Protein AF-A0A101VZ68-F1 (afdb_monomer)

Sequence (196 aa):
MNLLSKLFKIIKKPESVFQNVLSVSIISALLLVIPLIAKFTLEDMKWSFFDFVAAWILFFSAGITYRLIARKMSNIIYRSAVGLAIATALFLVWSNLAVGLIGSEDNPANWMFLVVLAIGFLGAIITRLQAKGMFRVMIAMVIAHALIVAIALPAGMHLSPESSVIEILGVNAFFATLWSGSALLFRNADQDKISV

Nearest PDB structures (foldseek):
  8rf9-assembly1_A  TM=5.026E-01  e=3.076E+00  Agrobacterium tumefaciens
  6nq8-assembly2_B  TM=3.042E-01  e=4.060E+00  Bacillus subtilis subsp. subtilis str. 168
  6nq9-assembly3_C  TM=2.688E-01  e=5.359E+00  Bacillus subtilis subsp. subtilis str. 168

Structure (mmCIF, N/CA/C/O backbone):
data_AF-A0A101VZ68-F1
#
_entry.id   AF-A0A101VZ68-F1
#
loop_
_atom_site.group_PDB
_atom_site.id
_atom_site.type_symbol
_atom_site.label_atom_id
_atom_site.label_alt_id
_atom_site.label_comp_id
_atom_site.label_asym_id
_atom_site.label_entity_id
_atom_site.label_seq_id
_atom_site.pdbx_PDB_ins_code
_atom_site.Cartn_x
_atom_site.Cartn_y
_atom_site.Cartn_z
_atom_site.occupancy
_atom_site.B_iso_or_equiv
_atom_site.auth_seq_id
_atom_site.auth_comp_id
_atom_site.auth_asym_id
_atom_site.auth_atom_id
_atom_site.pdbx_PDB_model_num
ATOM 1 N N . MET A 1 1 ? -20.172 29.152 32.976 1.00 57.22 1 MET A N 1
ATOM 2 C CA . MET A 1 1 ? -19.426 28.439 31.909 1.00 57.22 1 MET A CA 1
ATOM 3 C C . MET A 1 1 ? -18.628 29.474 31.115 1.00 57.22 1 MET A C 1
ATOM 5 O O . MET A 1 1 ? -19.241 30.348 30.518 1.00 57.22 1 MET A O 1
ATOM 9 N N . ASN A 1 2 ? -17.294 29.473 31.214 1.00 82.06 2 ASN A N 1
ATOM 10 C CA . ASN A 1 2 ? -16.416 30.573 30.766 1.00 82.06 2 ASN A CA 1
ATOM 11 C C . ASN A 1 2 ? -15.927 30.406 29.308 1.00 82.06 2 ASN A C 1
ATOM 13 O O . ASN A 1 2 ? -16.000 29.316 28.741 1.00 82.06 2 ASN A O 1
ATOM 17 N N . LEU A 1 3 ? -15.425 31.482 28.692 1.00 75.69 3 LEU A N 1
ATOM 18 C CA . LEU A 1 3 ? -14.975 31.519 27.287 1.00 75.69 3 LEU A CA 1
ATOM 19 C C . LEU A 1 3 ? -13.929 30.429 26.963 1.00 75.69 3 LEU A C 1
ATOM 21 O O . LEU A 1 3 ? -13.994 29.788 25.916 1.00 75.69 3 LEU A O 1
ATOM 25 N N . LEU A 1 4 ? -13.033 30.156 27.917 1.00 71.69 4 LEU A N 1
ATOM 26 C CA . LEU A 1 4 ? -12.012 29.107 27.841 1.00 71.69 4 LEU A CA 1
ATOM 27 C C . LEU A 1 4 ? -12.621 27.705 27.716 1.00 71.69 4 LEU A C 1
ATOM 29 O O . LEU A 1 4 ? -12.169 26.912 26.894 1.00 71.69 4 LEU A O 1
ATOM 33 N N . SER A 1 5 ? -13.699 27.416 28.453 1.00 70.81 5 SER A N 1
ATOM 34 C CA . SER A 1 5 ? -14.416 26.142 28.322 1.00 70.81 5 SER A CA 1
ATOM 35 C C . SER A 1 5 ? -15.094 25.976 26.956 1.00 70.81 5 SER A C 1
ATOM 37 O O . SER A 1 5 ? -15.151 24.860 26.445 1.00 70.81 5 SER A O 1
ATOM 39 N N . LYS A 1 6 ? -15.555 27.065 26.316 1.00 69.25 6 LYS A N 1
ATOM 40 C CA . LYS A 1 6 ? -16.088 27.029 24.940 1.00 69.25 6 LYS A CA 1
ATOM 41 C C . LYS A 1 6 ? -14.979 26.776 23.914 1.00 69.25 6 LYS A C 1
ATOM 43 O O . LYS A 1 6 ? -15.163 25.923 23.051 1.00 69.25 6 LYS A O 1
ATOM 48 N N . LEU A 1 7 ? -13.832 27.449 24.039 1.00 65.31 7 LEU A N 1
ATOM 49 C CA . LEU A 1 7 ? -12.670 27.249 23.162 1.00 65.31 7 LEU A CA 1
ATOM 50 C C . LEU A 1 7 ? -12.136 25.811 23.240 1.00 65.31 7 LEU A C 1
ATOM 52 O O . LEU A 1 7 ? -11.977 25.162 22.209 1.00 65.31 7 LEU A O 1
ATOM 56 N N . PHE A 1 8 ? -11.981 25.257 24.446 1.00 63.25 8 PHE A N 1
ATOM 57 C CA . PHE A 1 8 ? -11.579 23.855 24.625 1.00 63.25 8 PHE A CA 1
ATOM 58 C C . PHE A 1 8 ? -12.575 22.865 24.003 1.00 63.25 8 PHE A C 1
ATOM 60 O O . PHE A 1 8 ? -12.177 21.835 23.460 1.00 63.25 8 PHE A O 1
ATOM 67 N N . LYS A 1 9 ? -13.877 23.174 24.052 1.00 56.53 9 LYS A N 1
ATOM 68 C CA . LYS A 1 9 ? -14.937 22.329 23.479 1.00 56.53 9 LYS A CA 1
ATOM 69 C C . LYS A 1 9 ? -14.974 22.383 21.948 1.00 56.53 9 LYS A C 1
ATOM 71 O O . LYS A 1 9 ? -15.341 21.389 21.328 1.00 56.53 9 LYS A O 1
ATOM 76 N N . ILE A 1 10 ? -14.578 23.509 21.350 1.00 59.16 10 ILE A N 1
ATOM 77 C CA . ILE A 1 10 ? -14.413 23.658 19.896 1.00 59.16 10 ILE A CA 1
ATOM 78 C C . ILE A 1 10 ? -13.212 22.830 19.412 1.00 59.16 10 ILE A C 1
ATOM 80 O O . ILE A 1 10 ? -13.341 22.120 18.421 1.00 59.16 10 ILE A O 1
ATOM 84 N N . ILE A 1 11 ? -12.098 22.834 20.156 1.00 58.50 11 ILE A N 1
ATOM 85 C CA . ILE A 1 11 ? -10.877 22.070 19.830 1.00 58.50 11 ILE A CA 1
ATOM 86 C C . ILE A 1 11 ? -11.085 20.551 19.978 1.00 58.50 11 ILE A C 1
ATOM 88 O O . ILE A 1 11 ? -10.529 19.769 19.214 1.00 58.50 11 ILE A O 1
ATOM 92 N N . LYS A 1 12 ? -11.911 20.108 20.936 1.00 54.56 12 LYS A N 1
ATOM 93 C CA . LYS A 1 12 ? -12.200 18.678 21.169 1.00 54.56 12 LYS A CA 1
ATOM 94 C C . LYS A 1 12 ? -13.302 18.089 20.286 1.00 54.56 12 LYS A C 1
ATOM 96 O O . LYS A 1 12 ? -13.633 16.913 20.457 1.00 54.56 12 LYS A O 1
ATOM 101 N N . LYS A 1 13 ? -13.926 18.870 19.398 1.00 59.50 13 LYS A N 1
ATOM 102 C CA . LYS A 1 13 ? -15.033 18.352 18.590 1.00 59.50 13 LYS A CA 1
ATOM 103 C C . LYS A 1 13 ? -14.472 17.325 17.596 1.00 59.50 13 LYS A C 1
ATOM 105 O O . LYS A 1 13 ? -13.591 17.686 16.820 1.00 59.50 13 LYS A O 1
ATOM 110 N N . PRO A 1 14 ? -14.943 16.065 17.610 1.00 63.88 14 PRO A N 1
ATOM 111 C CA . PRO A 1 14 ? -14.475 15.075 16.651 1.00 63.88 14 PRO A CA 1
ATOM 112 C C . PRO A 1 14 ? -14.752 15.587 15.236 1.00 63.88 14 PRO A C 1
ATOM 114 O O . PRO A 1 14 ? -15.862 16.054 14.957 1.00 63.88 14 PRO A O 1
ATOM 117 N N . GLU A 1 15 ? -13.736 15.531 14.372 1.00 71.62 15 GLU A N 1
ATOM 118 C CA . GLU A 1 15 ? -13.856 15.995 12.991 1.00 71.62 15 GLU A CA 1
ATOM 119 C C . GLU A 1 15 ? -15.028 15.293 12.302 1.00 71.62 15 GLU A C 1
ATOM 121 O O . GLU A 1 15 ? -15.182 14.067 12.377 1.00 71.62 15 GLU A O 1
ATOM 126 N N . SER A 1 16 ? -15.865 16.066 11.613 1.00 82.75 16 SER A N 1
ATOM 127 C CA . SER A 1 16 ? -16.983 15.501 10.863 1.00 82.75 16 SER A CA 1
ATOM 128 C C . SER A 1 16 ? -16.474 14.630 9.708 1.00 82.75 16 SER A C 1
ATOM 130 O O . SER A 1 16 ? -15.331 14.749 9.257 1.00 82.75 16 SER A O 1
ATOM 132 N N . VAL A 1 17 ? -17.320 13.737 9.186 1.00 84.19 17 VAL A N 1
ATOM 133 C CA . VAL A 1 17 ? -16.961 12.921 8.009 1.00 84.19 17 VAL A CA 1
ATOM 134 C C . VAL A 1 17 ? -16.535 13.813 6.841 1.00 84.19 17 VAL A C 1
ATOM 136 O O . VAL A 1 17 ? -15.536 13.528 6.190 1.00 84.19 17 VAL A O 1
ATOM 139 N N . PHE A 1 18 ? -17.233 14.933 6.650 1.00 86.44 18 PHE A N 1
ATOM 140 C CA . PHE A 1 18 ? -16.915 15.927 5.631 1.00 86.44 18 PHE A CA 1
ATOM 141 C C . PHE A 1 18 ? -15.519 16.539 5.817 1.00 86.44 18 PHE A C 1
ATOM 143 O O . PHE A 1 18 ? -14.746 16.582 4.867 1.00 86.44 18 PHE A O 1
ATOM 150 N N . GLN A 1 19 ? -15.155 16.942 7.040 1.00 87.06 19 GLN A N 1
ATOM 151 C CA . GLN A 1 19 ? -13.824 17.495 7.333 1.00 87.06 19 GLN A CA 1
ATOM 152 C C . GLN A 1 19 ? -12.703 16.483 7.084 1.00 87.06 19 GLN A C 1
ATOM 154 O O . GLN A 1 19 ? -11.653 16.851 6.559 1.00 87.06 19 GLN A O 1
ATOM 159 N N . ASN A 1 20 ? -12.938 15.208 7.404 1.00 89.00 20 ASN A N 1
ATOM 160 C CA . ASN A 1 20 ? -11.981 14.140 7.125 1.00 89.00 20 ASN A CA 1
ATOM 161 C C . ASN A 1 20 ? -11.794 13.931 5.615 1.00 89.00 20 ASN A C 1
ATOM 163 O O . ASN A 1 20 ? -10.660 13.845 5.154 1.00 89.00 20 ASN A O 1
ATOM 167 N N . VAL A 1 21 ? -12.891 13.874 4.852 1.00 92.50 21 VAL A N 1
ATOM 168 C CA . VAL A 1 21 ? -12.856 13.730 3.386 1.00 92.50 21 VAL A CA 1
ATOM 169 C C . VAL A 1 21 ? -12.136 14.911 2.745 1.00 92.50 21 VAL A C 1
ATOM 171 O O . VAL A 1 21 ? -11.219 14.705 1.955 1.00 92.50 21 VAL A O 1
ATOM 174 N N . LEU A 1 22 ? -12.498 16.137 3.128 1.00 93.81 22 LEU A N 1
ATOM 175 C CA . LEU A 1 22 ? -11.893 17.350 2.588 1.00 93.81 22 LEU A CA 1
ATOM 176 C C . LEU A 1 22 ? -10.397 17.422 2.911 1.00 93.81 22 LEU A C 1
ATOM 178 O O . LEU A 1 22 ? -9.589 17.640 2.014 1.00 93.81 22 LEU A O 1
ATOM 182 N N . SER A 1 23 ? -10.016 17.172 4.167 1.00 93.25 23 SER A N 1
ATOM 183 C CA . SER A 1 23 ? -8.609 17.180 4.583 1.00 93.25 23 SER A CA 1
ATOM 184 C C . SER A 1 23 ? -7.781 16.155 3.813 1.00 93.25 23 SER A C 1
ATOM 186 O O . S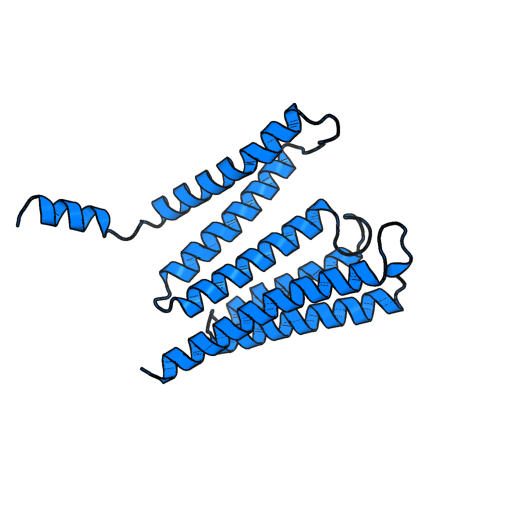ER A 1 23 ? -6.712 16.489 3.313 1.00 93.25 23 SER A O 1
ATOM 188 N N . VAL A 1 24 ? -8.267 14.914 3.686 1.00 95.75 24 VAL A N 1
ATOM 189 C CA . VAL A 1 24 ? -7.554 13.870 2.933 1.00 95.75 24 VAL A CA 1
ATOM 190 C C . VAL A 1 24 ? -7.461 14.239 1.456 1.00 95.75 24 VAL A C 1
ATOM 192 O O . VAL A 1 24 ? -6.379 14.150 0.896 1.00 95.75 24 VAL A O 1
ATOM 195 N N . SER A 1 25 ? -8.548 14.720 0.848 1.00 95.94 25 SER A N 1
ATOM 196 C CA . SER A 1 25 ? -8.563 15.177 -0.548 1.00 95.94 25 SER A CA 1
ATOM 197 C C . SER A 1 25 ? -7.518 16.259 -0.818 1.00 95.94 25 SER A C 1
ATOM 199 O O . SER A 1 25 ? -6.811 16.187 -1.823 1.00 95.94 25 SER A O 1
ATOM 201 N N . ILE A 1 26 ? -7.414 17.251 0.073 1.00 96.50 26 ILE A N 1
ATOM 202 C CA . ILE A 1 26 ? -6.432 18.336 -0.037 1.00 96.50 26 ILE A CA 1
ATOM 203 C C . ILE A 1 26 ? -5.014 17.785 0.117 1.00 96.50 26 ILE A C 1
ATOM 205 O O . ILE A 1 26 ? -4.163 18.096 -0.706 1.00 96.50 26 ILE A O 1
ATOM 209 N N . ILE A 1 27 ? -4.757 16.937 1.119 1.00 96.50 27 ILE A N 1
ATOM 210 C CA . ILE A 1 27 ? -3.437 16.318 1.316 1.00 96.50 27 ILE A CA 1
ATOM 211 C C . ILE A 1 27 ? -3.032 15.508 0.078 1.00 96.50 27 ILE A C 1
ATOM 213 O O . ILE A 1 27 ? -1.917 15.662 -0.408 1.00 96.50 27 ILE A O 1
ATOM 217 N N . SER A 1 28 ? -3.938 14.698 -0.475 1.00 96.50 28 SER A N 1
ATOM 218 C CA . SER A 1 28 ? -3.691 13.931 -1.699 1.00 96.50 28 SER A CA 1
ATOM 219 C C . SER A 1 28 ? -3.370 14.832 -2.892 1.00 96.50 28 SER A C 1
ATOM 221 O O . SER A 1 28 ? -2.449 14.528 -3.642 1.00 96.50 28 SER A O 1
ATOM 223 N N . ALA A 1 29 ? -4.070 15.959 -3.054 1.00 96.00 29 ALA A N 1
ATOM 224 C CA . ALA A 1 29 ? -3.771 16.927 -4.110 1.00 96.00 29 ALA A CA 1
ATOM 225 C C . ALA A 1 29 ? -2.422 17.636 -3.893 1.00 96.00 29 ALA A C 1
ATOM 227 O O . ALA A 1 29 ? -1.663 17.815 -4.841 1.00 96.00 29 ALA A O 1
ATOM 228 N N . LEU A 1 30 ? -2.091 17.992 -2.647 1.00 97.50 30 LEU A N 1
ATOM 229 C CA . LEU A 1 30 ? -0.813 18.617 -2.301 1.00 97.50 30 LEU A CA 1
ATOM 230 C C . LEU A 1 30 ? 0.375 17.684 -2.559 1.00 97.50 30 LEU A C 1
ATOM 232 O O . LEU A 1 30 ? 1.402 18.141 -3.050 1.00 97.50 30 LEU A O 1
ATOM 236 N N . LEU A 1 31 ? 0.237 16.380 -2.297 1.00 95.94 31 LEU A N 1
ATOM 237 C CA . LEU A 1 31 ? 1.272 15.395 -2.635 1.00 95.94 31 LEU A CA 1
ATOM 238 C C . LEU A 1 31 ? 1.552 15.347 -4.145 1.00 95.94 31 LEU A C 1
ATOM 240 O O . LEU A 1 31 ? 2.697 15.158 -4.550 1.00 95.94 31 LEU A O 1
ATOM 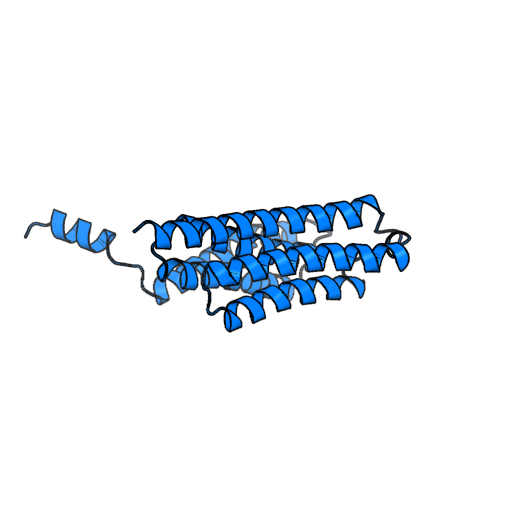244 N N . LEU A 1 32 ? 0.532 15.579 -4.977 1.00 97.19 32 LEU A N 1
ATOM 245 C CA . LEU A 1 32 ? 0.669 15.595 -6.435 1.00 97.19 32 LEU A CA 1
ATOM 246 C C . LEU A 1 32 ? 1.300 16.865 -6.995 1.00 97.19 32 LEU A C 1
ATOM 248 O O . LEU A 1 32 ? 1.643 16.895 -8.174 1.00 97.19 32 LEU A O 1
ATOM 252 N N . VAL A 1 33 ? 1.529 17.886 -6.169 1.00 97.06 33 VAL A N 1
ATOM 253 C CA . VAL A 1 33 ? 2.302 19.057 -6.594 1.00 97.06 33 VAL A CA 1
ATOM 254 C C . VAL A 1 33 ? 3.725 18.645 -6.981 1.00 97.06 33 VAL A C 1
ATOM 256 O O . VAL A 1 33 ? 4.267 19.194 -7.932 1.00 97.06 33 VAL A O 1
ATOM 259 N N . ILE A 1 34 ? 4.305 17.632 -6.324 1.00 95.12 34 ILE A N 1
ATOM 260 C CA . ILE A 1 34 ? 5.646 17.121 -6.648 1.00 95.12 34 ILE A CA 1
ATOM 261 C C . ILE A 1 34 ? 5.707 16.572 -8.089 1.00 95.12 34 ILE A C 1
ATOM 263 O O . ILE A 1 34 ? 6.471 17.124 -8.883 1.00 95.12 34 ILE A O 1
ATOM 267 N N . PRO A 1 35 ? 4.912 15.551 -8.483 1.00 94.62 35 PRO A N 1
ATOM 268 C CA . PRO A 1 35 ? 4.899 15.072 -9.864 1.00 94.62 35 PRO A CA 1
ATOM 269 C C . PRO A 1 35 ? 4.384 16.122 -10.857 1.00 94.62 35 PRO A C 1
ATOM 271 O O . PRO A 1 35 ? 4.764 16.092 -12.024 1.00 94.62 35 PRO A O 1
ATOM 274 N N . LEU A 1 36 ? 3.551 17.074 -10.424 1.00 96.25 36 LEU A N 1
ATOM 275 C CA . LEU A 1 36 ? 3.079 18.148 -11.297 1.00 96.25 36 LEU A CA 1
ATOM 276 C C . LEU A 1 36 ? 4.216 19.102 -11.666 1.00 96.25 36 LEU A C 1
ATOM 278 O O . LEU A 1 36 ? 4.384 19.410 -12.839 1.00 96.25 36 LEU A O 1
ATOM 282 N N . ILE A 1 37 ? 5.015 19.531 -10.686 1.00 96.06 37 ILE A N 1
ATOM 283 C CA . ILE A 1 37 ? 6.221 20.327 -10.935 1.00 96.06 37 ILE A CA 1
ATOM 284 C C . ILE A 1 37 ? 7.180 19.525 -11.812 1.00 96.06 37 ILE A C 1
ATOM 286 O O . ILE A 1 37 ? 7.620 20.030 -12.840 1.00 96.06 37 ILE A O 1
ATOM 290 N N . ALA A 1 38 ? 7.435 18.263 -11.455 1.00 94.56 38 ALA A N 1
ATOM 291 C CA . ALA A 1 38 ? 8.336 17.393 -12.200 1.00 94.56 38 ALA A CA 1
ATOM 292 C C . ALA A 1 38 ? 7.926 17.248 -13.677 1.00 94.56 38 ALA A C 1
ATOM 294 O O . ALA A 1 38 ? 8.789 17.306 -14.546 1.00 94.56 38 ALA A O 1
ATOM 295 N N . LYS A 1 39 ? 6.624 17.178 -13.985 1.00 94.50 39 LYS A N 1
ATOM 296 C CA . LYS A 1 39 ? 6.113 17.141 -15.365 1.00 94.50 39 LYS A CA 1
ATOM 297 C C . LYS A 1 39 ? 6.476 18.384 -16.181 1.00 94.50 39 LYS A C 1
ATOM 299 O O . LYS A 1 39 ? 6.601 18.293 -17.398 1.00 94.50 39 LYS A O 1
ATOM 304 N N . PHE A 1 40 ? 6.605 19.541 -15.538 1.00 93.62 40 PHE A N 1
ATOM 305 C CA . PHE A 1 40 ? 6.990 20.784 -16.206 1.00 93.62 40 PHE A CA 1
ATOM 306 C C . PHE A 1 40 ? 8.503 21.024 -16.215 1.00 93.62 40 PHE A C 1
ATOM 308 O O . PHE A 1 40 ? 8.965 21.863 -16.983 1.00 93.62 40 PHE A O 1
ATOM 315 N N . THR A 1 41 ? 9.271 20.322 -15.377 1.00 95.94 41 THR A N 1
ATOM 316 C CA . THR A 1 41 ? 10.725 20.521 -15.252 1.00 95.94 41 THR A CA 1
ATOM 317 C C . THR A 1 41 ? 11.569 19.400 -15.857 1.00 95.94 41 THR A C 1
ATOM 319 O O . THR A 1 41 ? 12.725 19.644 -16.180 1.00 95.94 41 THR A O 1
ATOM 322 N N . LEU A 1 42 ? 11.041 18.177 -15.963 1.00 95.06 42 LEU A N 1
ATOM 323 C CA . LEU A 1 42 ? 11.754 16.999 -16.463 1.00 95.06 42 LEU A CA 1
ATOM 324 C C . LEU A 1 42 ? 11.255 16.635 -17.863 1.00 95.06 42 LEU A C 1
ATOM 326 O O . LEU A 1 42 ? 10.074 16.343 -18.041 1.00 95.06 42 LEU A O 1
ATOM 330 N N . GLU A 1 43 ? 12.167 16.596 -18.834 1.00 89.94 43 GLU A N 1
ATOM 331 C CA . GLU A 1 43 ? 11.848 16.307 -20.241 1.00 89.94 43 GLU A CA 1
ATOM 332 C C . GLU A 1 43 ? 11.268 14.894 -20.439 1.00 89.94 43 GLU A C 1
ATOM 334 O O . GLU A 1 43 ? 10.367 14.698 -21.254 1.00 89.94 43 GLU A O 1
ATOM 339 N N . ASP A 1 44 ? 11.704 13.924 -19.630 1.00 88.75 44 ASP A N 1
ATOM 340 C CA . ASP A 1 44 ? 11.294 12.519 -19.750 1.00 88.75 44 ASP A CA 1
ATOM 341 C C . ASP A 1 44 ? 10.006 12.166 -18.984 1.00 88.75 44 ASP A C 1
ATOM 343 O O . ASP A 1 44 ? 9.530 11.028 -19.041 1.00 88.75 44 ASP A O 1
ATOM 347 N N . MET A 1 45 ? 9.398 13.113 -18.259 1.00 90.69 45 MET A N 1
ATOM 348 C CA . MET A 1 45 ? 8.220 12.821 -17.442 1.00 90.69 45 MET A CA 1
ATOM 349 C C . MET A 1 45 ? 6.921 12.826 -18.262 1.00 90.69 45 MET A C 1
ATOM 351 O O . MET A 1 45 ? 6.267 13.849 -18.471 1.00 90.69 45 MET A O 1
ATOM 355 N N . LYS A 1 46 ? 6.480 11.630 -18.660 1.00 90.06 46 LYS A N 1
ATOM 356 C CA . LYS A 1 46 ? 5.349 11.427 -19.585 1.00 90.06 46 LYS A CA 1
ATOM 357 C C . LYS A 1 46 ? 3.959 11.331 -18.943 1.00 90.06 46 LYS A C 1
ATOM 359 O O . LYS A 1 46 ? 3.006 11.006 -19.642 1.00 90.06 46 LYS A O 1
ATOM 364 N N . TRP A 1 47 ? 3.808 11.646 -17.654 1.00 93.94 47 TRP A N 1
ATOM 365 C CA . TRP A 1 47 ? 2.520 11.529 -16.951 1.00 93.94 47 TRP A CA 1
ATOM 366 C C . TRP A 1 47 ? 1.397 12.289 -17.668 1.00 93.94 47 TRP A C 1
ATOM 368 O O . TRP A 1 47 ? 1.454 13.507 -17.840 1.00 93.94 47 TRP A O 1
ATOM 378 N N . SER A 1 48 ? 0.361 11.579 -18.079 1.00 94.56 48 SER A N 1
ATOM 379 C CA . SER A 1 48 ? -0.893 12.102 -18.604 1.00 94.56 48 SER A CA 1
ATOM 380 C C . SER A 1 48 ? -1.775 12.665 -17.485 1.00 94.56 48 SER A C 1
ATOM 382 O O . SER A 1 48 ? -1.530 12.454 -16.299 1.00 94.56 48 SER A O 1
ATOM 384 N N . PHE A 1 49 ? -2.860 13.354 -17.851 1.00 94.94 49 PHE A N 1
ATOM 385 C CA . PHE A 1 49 ? -3.893 13.756 -16.889 1.00 94.94 49 PHE A CA 1
ATOM 386 C C . PHE A 1 49 ? -4.441 12.560 -16.091 1.00 94.94 49 PHE A C 1
ATOM 388 O O . PHE A 1 49 ? -4.677 12.674 -14.888 1.00 94.94 49 PHE A O 1
ATOM 395 N N . PHE A 1 50 ? -4.606 11.406 -16.742 1.00 96.00 50 PHE A N 1
ATOM 396 C CA . PHE A 1 50 ? -5.140 10.210 -16.098 1.00 96.00 50 PHE A CA 1
ATOM 397 C C . PHE A 1 50 ? -4.189 9.630 -15.048 1.00 96.00 50 PHE A C 1
ATOM 399 O O . PHE A 1 50 ? -4.675 9.108 -14.049 1.00 96.00 50 PHE A O 1
ATOM 406 N N . ASP A 1 51 ? -2.875 9.814 -15.191 1.00 95.12 51 ASP A N 1
ATOM 407 C CA . ASP A 1 51 ? -1.897 9.385 -14.182 1.00 95.12 51 ASP A CA 1
ATOM 408 C C . ASP A 1 51 ? -2.032 10.201 -12.891 1.00 95.12 51 ASP A C 1
ATOM 410 O O . ASP A 1 51 ? -2.039 9.644 -11.794 1.00 95.12 51 ASP A O 1
ATOM 414 N N . PHE A 1 52 ? -2.264 11.515 -13.002 1.00 96.62 52 PHE A N 1
ATOM 415 C CA . PHE A 1 52 ? -2.567 12.353 -11.835 1.00 96.62 52 PHE A CA 1
ATOM 416 C C . PHE A 1 52 ? -3.877 11.953 -11.164 1.00 96.62 52 PHE A C 1
ATOM 418 O O . PHE A 1 52 ? -3.948 11.907 -9.936 1.00 96.62 52 PHE A O 1
ATOM 425 N N . VAL A 1 53 ? -4.914 11.654 -11.949 1.00 97.62 53 VAL A N 1
ATOM 426 C CA . VAL A 1 53 ? -6.198 11.194 -11.408 1.00 97.62 53 VAL A CA 1
ATOM 427 C C . VAL A 1 53 ? -6.030 9.849 -10.700 1.00 97.62 53 VAL A C 1
ATOM 429 O O . VAL A 1 53 ? -6.499 9.699 -9.573 1.00 97.62 53 VAL A O 1
ATOM 432 N N . ALA A 1 54 ? -5.327 8.893 -11.310 1.00 96.81 54 ALA A N 1
ATOM 433 C CA . ALA A 1 54 ? -5.059 7.586 -10.718 1.00 96.81 54 ALA A CA 1
ATOM 434 C C . ALA A 1 54 ? -4.263 7.713 -9.410 1.00 96.81 54 ALA A C 1
ATOM 436 O O . ALA A 1 54 ? -4.665 7.162 -8.383 1.00 96.81 54 ALA A O 1
ATOM 437 N N . ALA A 1 55 ? -3.195 8.513 -9.412 1.00 97.31 55 ALA A N 1
ATOM 438 C CA . ALA A 1 55 ? -2.391 8.791 -8.229 1.00 97.31 55 ALA A CA 1
ATOM 439 C C . ALA A 1 55 ? -3.207 9.489 -7.125 1.00 97.31 55 ALA A C 1
ATOM 441 O O . ALA A 1 55 ? -3.106 9.125 -5.950 1.00 97.31 55 ALA A O 1
ATOM 442 N N . TRP A 1 56 ? -4.075 10.442 -7.485 1.00 98.06 56 TRP A N 1
ATOM 443 C CA . TRP A 1 56 ? -4.964 11.105 -6.530 1.00 98.06 56 TRP A CA 1
ATOM 444 C C . TRP A 1 56 ? -5.936 10.112 -5.894 1.00 98.06 56 TRP A C 1
ATOM 446 O O . TRP A 1 56 ? -6.046 10.080 -4.670 1.00 98.06 56 TRP A O 1
ATOM 456 N N . ILE A 1 57 ? -6.604 9.276 -6.701 1.00 98.19 57 ILE A N 1
ATOM 457 C CA . ILE A 1 57 ? -7.532 8.238 -6.223 1.00 98.19 57 ILE A CA 1
ATOM 458 C C . ILE A 1 57 ? -6.810 7.292 -5.267 1.00 98.19 57 ILE A C 1
ATOM 460 O O . ILE A 1 57 ? -7.341 6.949 -4.209 1.00 98.19 57 ILE A O 1
ATOM 464 N N . LEU A 1 58 ? -5.590 6.888 -5.610 1.00 98.06 58 LEU A N 1
ATOM 465 C CA . LEU A 1 58 ? -4.789 5.983 -4.805 1.00 98.06 58 LEU A CA 1
ATOM 466 C C . LEU A 1 58 ? -4.432 6.598 -3.437 1.00 98.06 58 LEU A C 1
ATOM 468 O O . LEU A 1 58 ? -4.715 5.995 -2.400 1.00 98.06 58 LEU A O 1
ATOM 472 N N . PHE A 1 59 ? -3.909 7.828 -3.398 1.00 98.31 59 PHE A N 1
ATOM 473 C CA . PHE A 1 59 ? -3.612 8.514 -2.134 1.00 98.31 59 PHE A CA 1
ATOM 474 C C . PHE A 1 59 ? -4.867 8.815 -1.315 1.00 98.31 59 PHE A C 1
ATOM 476 O O . PHE A 1 59 ? -4.882 8.630 -0.094 1.00 98.31 59 PHE A O 1
ATOM 483 N N . PHE A 1 60 ? -5.926 9.274 -1.980 1.00 98.31 60 PHE A N 1
ATOM 484 C CA . PHE A 1 60 ? -7.185 9.620 -1.338 1.00 98.31 60 PHE A CA 1
ATOM 485 C C . PHE A 1 60 ? -7.834 8.386 -0.710 1.00 98.31 60 PHE A C 1
ATOM 487 O O . PHE A 1 60 ? -8.201 8.413 0.466 1.00 98.31 60 PHE A O 1
ATOM 494 N N . SER A 1 61 ? -7.931 7.286 -1.463 1.00 97.75 61 SER A N 1
ATOM 495 C CA . SER A 1 61 ? -8.527 6.028 -1.001 1.00 97.75 61 SER A CA 1
ATOM 496 C C . SER A 1 61 ? -7.760 5.430 0.181 1.00 97.75 61 SER A C 1
ATOM 498 O O . SER A 1 61 ? -8.386 5.031 1.167 1.00 97.75 61 SER A O 1
ATOM 500 N N . ALA A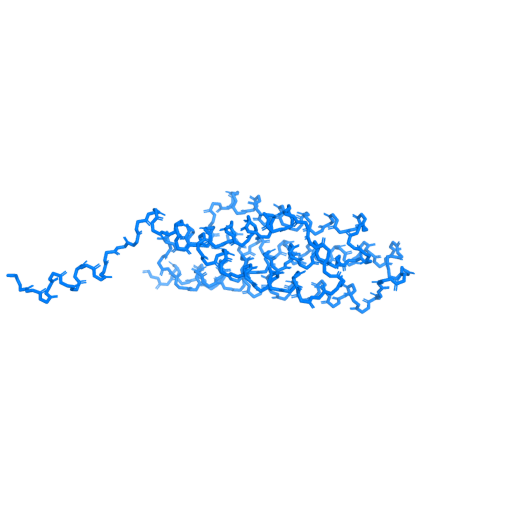 1 62 ? -6.425 5.447 0.154 1.00 98.00 62 ALA A N 1
ATOM 501 C CA . ALA A 1 62 ? -5.601 5.024 1.283 1.00 98.00 62 ALA A CA 1
ATOM 502 C C . ALA A 1 62 ? -5.864 5.893 2.528 1.00 98.00 62 ALA A C 1
ATOM 504 O O . ALA A 1 62 ? -6.194 5.380 3.604 1.00 98.00 62 ALA A O 1
ATOM 505 N N . GLY A 1 63 ? -5.799 7.220 2.375 1.00 97.50 63 GLY A N 1
ATOM 506 C CA . GLY A 1 63 ? -5.989 8.166 3.474 1.00 97.50 63 GLY A CA 1
ATOM 507 C C . GLY A 1 63 ? -7.384 8.096 4.098 1.00 97.50 63 GLY A C 1
ATOM 508 O O . GLY A 1 63 ? -7.520 8.077 5.328 1.00 97.50 63 GLY A O 1
ATOM 509 N N . ILE A 1 64 ? -8.434 8.008 3.275 1.00 97.25 64 ILE A N 1
ATOM 510 C CA . ILE A 1 64 ? -9.808 7.941 3.773 1.00 97.25 64 ILE A CA 1
ATOM 511 C C . ILE A 1 64 ? -10.087 6.586 4.422 1.00 97.25 64 ILE A C 1
ATOM 513 O O . ILE A 1 64 ? -10.691 6.552 5.494 1.00 97.25 64 ILE A O 1
A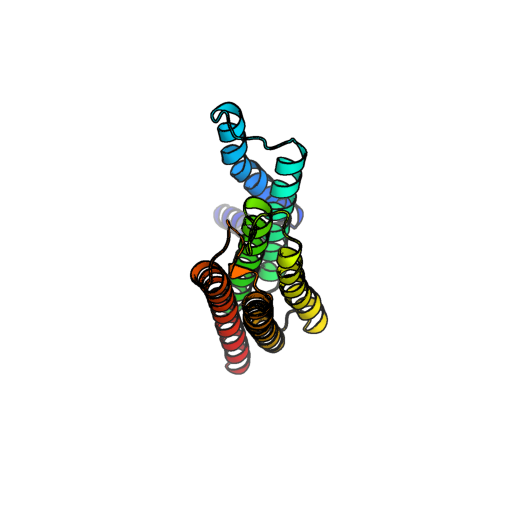TOM 517 N N . THR A 1 65 ? -9.579 5.485 3.859 1.00 96.81 65 THR A N 1
ATOM 518 C CA . THR A 1 65 ? -9.709 4.146 4.454 1.00 96.81 65 THR A CA 1
ATOM 519 C C . THR A 1 65 ? -9.084 4.116 5.844 1.00 96.81 65 THR A C 1
ATOM 521 O O . THR A 1 65 ? -9.740 3.695 6.801 1.00 96.81 65 THR A O 1
ATOM 524 N N . TYR A 1 66 ? -7.869 4.656 5.998 1.00 96.94 66 TYR A N 1
ATOM 525 C CA . TYR A 1 66 ? -7.218 4.756 7.302 1.00 96.94 66 TYR A CA 1
ATOM 526 C C . TYR A 1 66 ? -8.069 5.557 8.289 1.00 96.94 66 TYR A C 1
ATOM 528 O O . TYR A 1 66 ? -8.388 5.055 9.367 1.00 96.94 66 TYR A O 1
ATOM 536 N N . ARG A 1 67 ? -8.505 6.772 7.924 1.00 95.00 67 ARG A N 1
ATOM 537 C CA . ARG A 1 67 ? -9.317 7.617 8.818 1.00 95.00 67 ARG A CA 1
ATOM 538 C C . ARG A 1 67 ? -10.644 6.955 9.206 1.00 95.00 67 ARG A C 1
ATOM 540 O O . ARG A 1 67 ? -11.043 7.030 10.368 1.00 95.00 67 ARG A O 1
ATOM 547 N N . LEU A 1 68 ? -11.323 6.287 8.271 1.00 93.94 68 LEU A N 1
ATOM 548 C CA . LEU A 1 68 ? -12.608 5.620 8.510 1.00 93.94 68 LEU A CA 1
ATOM 549 C C . LEU A 1 68 ? -12.496 4.405 9.436 1.00 93.94 68 LEU A C 1
ATOM 551 O O . LEU A 1 68 ? -13.415 4.171 10.228 1.00 93.94 68 LEU A O 1
ATOM 555 N N . ILE A 1 69 ? -11.402 3.648 9.347 1.00 94.19 69 ILE A N 1
ATOM 556 C CA . ILE A 1 69 ? -11.134 2.521 10.246 1.00 94.19 69 ILE A CA 1
ATOM 557 C C . ILE A 1 69 ? -10.645 3.047 11.597 1.00 94.19 69 ILE A C 1
ATOM 559 O O . ILE A 1 69 ? -11.217 2.712 12.633 1.00 94.19 69 ILE A O 1
ATOM 563 N N . ALA A 1 70 ? -9.636 3.919 11.600 1.00 91.50 70 ALA A N 1
ATOM 564 C CA . ALA A 1 70 ? -8.991 4.413 12.811 1.00 91.50 70 ALA A CA 1
ATOM 565 C C . ALA A 1 70 ? -9.955 5.176 13.728 1.00 91.50 70 ALA A C 1
ATOM 567 O O . ALA A 1 70 ? -9.870 5.030 14.943 1.00 91.50 70 ALA A O 1
ATOM 568 N N . ARG A 1 71 ? -10.920 5.929 13.179 1.00 88.69 71 ARG A N 1
ATOM 569 C CA . ARG A 1 71 ? -11.928 6.639 13.991 1.00 88.69 71 ARG A CA 1
ATOM 570 C C . ARG A 1 71 ? -12.855 5.709 14.784 1.00 88.69 71 ARG A C 1
ATOM 572 O O . ARG A 1 71 ? -13.487 6.165 15.728 1.00 88.69 71 ARG A O 1
ATOM 579 N N . LYS A 1 72 ? -12.989 4.439 14.377 1.00 87.88 72 LYS A N 1
ATOM 580 C CA . LYS A 1 72 ? -13.827 3.438 15.062 1.00 87.88 72 LYS A CA 1
ATOM 581 C C . LYS A 1 72 ? -13.069 2.683 16.157 1.00 87.88 72 LYS A C 1
ATOM 583 O O . LYS A 1 72 ? -13.672 1.871 16.849 1.00 87.88 72 LYS A O 1
ATOM 588 N N . MET A 1 73 ? -11.764 2.913 16.292 1.00 89.12 73 MET A N 1
ATOM 589 C CA . MET A 1 73 ? -10.877 2.096 17.114 1.00 89.12 73 MET A CA 1
ATOM 590 C C . MET A 1 73 ? -10.206 2.965 18.176 1.00 89.12 73 MET A C 1
ATOM 592 O O . MET A 1 73 ? -9.585 3.976 17.859 1.00 89.12 73 MET A O 1
ATOM 596 N N . SER A 1 74 ? -10.310 2.566 19.442 1.00 86.25 74 SER A N 1
ATOM 597 C CA . SER A 1 74 ? -9.668 3.264 20.564 1.00 86.25 74 SER A CA 1
ATOM 598 C C . SER A 1 74 ? -8.215 2.830 20.787 1.00 86.25 74 SER A C 1
ATOM 600 O O . SER A 1 74 ? -7.400 3.645 21.210 1.00 86.25 74 SER A O 1
ATOM 602 N N . ASN A 1 75 ? -7.873 1.575 20.475 1.00 91.81 75 ASN A N 1
ATOM 603 C CA . ASN A 1 75 ? -6.530 1.028 20.674 1.00 91.81 75 ASN A CA 1
ATOM 604 C C . ASN A 1 75 ? -5.539 1.620 19.647 1.00 91.81 75 ASN A C 1
ATOM 606 O O . ASN A 1 75 ? -5.715 1.479 18.433 1.00 91.81 75 ASN A O 1
ATOM 610 N N . ILE A 1 76 ? -4.482 2.272 20.143 1.00 94.31 76 ILE A N 1
ATOM 611 C CA . ILE A 1 76 ? -3.446 2.901 19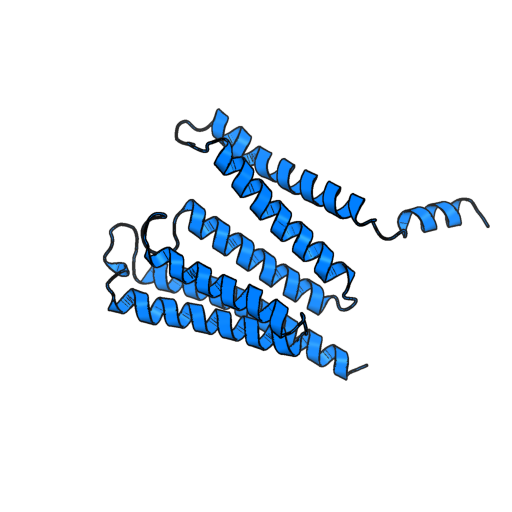.315 1.00 94.31 76 ILE A CA 1
ATOM 612 C C . ILE A 1 76 ? -2.610 1.881 18.533 1.00 94.31 76 ILE A C 1
ATOM 614 O O . ILE A 1 76 ? -2.310 2.126 17.370 1.00 94.31 76 ILE A O 1
ATOM 618 N N . ILE A 1 77 ? -2.310 0.717 19.113 1.00 96.31 77 ILE A N 1
ATOM 619 C CA . ILE A 1 77 ? -1.580 -0.375 18.457 1.00 96.31 77 ILE A CA 1
ATOM 620 C C . ILE A 1 77 ? -2.394 -0.901 17.272 1.00 96.31 77 ILE A C 1
ATOM 622 O O . ILE A 1 77 ? -1.851 -1.061 16.181 1.00 96.31 77 ILE A O 1
ATOM 626 N N . TYR A 1 78 ? -3.713 -1.065 17.436 1.00 96.75 78 TYR A N 1
ATOM 627 C CA . TYR A 1 78 ? -4.594 -1.437 16.324 1.00 96.75 78 TYR A CA 1
ATOM 628 C C . TYR A 1 78 ? -4.555 -0.391 15.200 1.00 96.75 78 TYR A C 1
ATOM 630 O O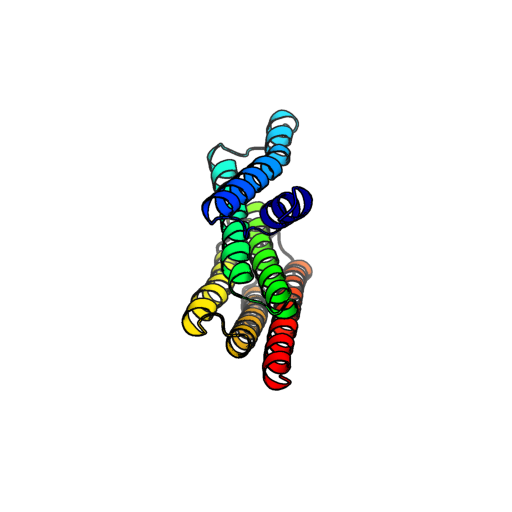 . TYR A 1 78 ? -4.470 -0.729 14.020 1.00 96.75 78 TYR A O 1
ATOM 638 N N . ARG A 1 79 ? -4.602 0.900 15.553 1.00 96.94 79 ARG A N 1
ATOM 639 C CA . ARG A 1 79 ? -4.526 1.990 14.569 1.00 96.94 79 ARG A CA 1
ATOM 640 C C . ARG A 1 79 ? -3.189 1.980 13.829 1.00 96.94 79 ARG A C 1
ATOM 642 O O . ARG A 1 79 ? -3.194 2.106 12.609 1.00 96.94 79 ARG A O 1
ATOM 649 N N . SER A 1 80 ? -2.077 1.764 14.529 1.00 97.94 80 SER A N 1
ATOM 650 C CA . SER A 1 80 ? -0.752 1.616 13.918 1.00 97.94 80 SER A CA 1
ATOM 651 C C . SER A 1 80 ? -0.676 0.400 12.991 1.00 97.94 80 SER A C 1
ATOM 653 O O . SER A 1 80 ? -0.127 0.516 11.900 1.00 97.94 80 SER A O 1
ATOM 655 N N . ALA A 1 81 ? -1.288 -0.732 13.363 1.00 98.19 81 ALA A N 1
ATOM 656 C CA . ALA A 1 81 ? -1.362 -1.926 12.515 1.00 98.19 81 ALA A CA 1
ATOM 657 C C . ALA A 1 81 ? -2.060 -1.634 11.178 1.00 98.19 81 ALA A C 1
ATOM 659 O O . ALA A 1 81 ? -1.539 -1.972 10.113 1.00 98.19 81 ALA A O 1
ATOM 660 N N . VAL A 1 82 ? -3.212 -0.954 11.238 1.00 98.31 82 VAL A N 1
ATOM 661 C CA . VAL A 1 82 ? -3.975 -0.520 10.058 1.00 98.31 82 VAL A CA 1
ATOM 662 C C . VAL A 1 82 ? -3.184 0.488 9.230 1.00 98.31 82 VAL A C 1
ATOM 664 O O . VAL A 1 82 ? -3.164 0.381 8.008 1.00 98.31 82 VAL A O 1
ATOM 667 N N . GLY A 1 83 ? -2.532 1.455 9.879 1.00 98.50 83 GLY A N 1
ATOM 668 C CA . GLY A 1 83 ? -1.702 2.452 9.207 1.00 98.50 83 GL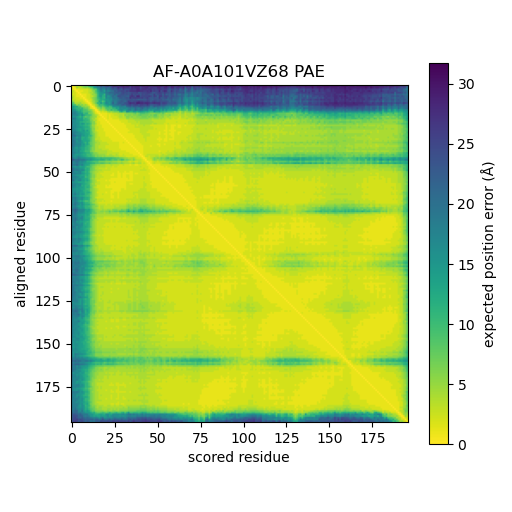Y A CA 1
ATOM 669 C C . GLY A 1 83 ? -0.569 1.805 8.416 1.00 98.50 83 GLY A C 1
ATOM 670 O O . GLY A 1 83 ? -0.417 2.098 7.234 1.00 98.50 83 GLY A O 1
ATOM 671 N N . LEU A 1 84 ? 0.156 0.870 9.038 1.00 98.81 84 LEU A N 1
ATOM 672 C CA . LEU A 1 84 ? 1.212 0.112 8.374 1.00 98.81 84 LEU A CA 1
ATOM 673 C C . LEU A 1 84 ? 0.654 -0.712 7.209 1.00 98.81 84 LEU A C 1
ATOM 675 O O . LEU A 1 84 ? 1.156 -0.576 6.105 1.00 98.81 84 LEU A O 1
ATOM 679 N N . ALA A 1 85 ? -0.429 -1.473 7.406 1.00 98.75 85 ALA A N 1
ATOM 680 C CA . ALA A 1 85 ? -1.028 -2.274 6.333 1.00 98.75 85 ALA A CA 1
ATOM 681 C C . ALA A 1 85 ? -1.453 -1.426 5.123 1.00 98.75 85 ALA A C 1
ATOM 683 O O . ALA A 1 85 ? -1.191 -1.792 3.979 1.00 98.75 85 ALA A O 1
ATOM 684 N N . ILE A 1 86 ? -2.098 -0.280 5.359 1.00 98.69 86 ILE A N 1
ATOM 685 C CA . ILE A 1 86 ? -2.541 0.616 4.284 1.00 98.69 86 ILE A CA 1
ATOM 686 C C . ILE A 1 86 ? -1.344 1.270 3.593 1.00 98.69 86 ILE A C 1
ATOM 688 O O . ILE A 1 86 ? -1.343 1.361 2.370 1.00 98.69 86 ILE A O 1
ATOM 692 N N . ALA A 1 87 ? -0.321 1.694 4.339 1.00 98.62 87 ALA A N 1
ATOM 693 C CA . ALA A 1 87 ? 0.898 2.249 3.759 1.00 98.62 87 ALA A CA 1
ATOM 694 C C . ALA A 1 87 ? 1.636 1.212 2.899 1.00 98.62 87 ALA A C 1
ATOM 696 O O . ALA A 1 87 ? 2.071 1.529 1.796 1.00 98.62 87 ALA A O 1
ATOM 697 N N . THR A 1 88 ? 1.717 -0.038 3.359 1.00 98.81 88 THR A N 1
ATOM 698 C CA . THR A 1 88 ? 2.295 -1.144 2.592 1.00 98.81 88 THR A CA 1
ATOM 699 C C . THR A 1 88 ? 1.487 -1.435 1.329 1.00 98.81 88 THR A C 1
ATOM 701 O O . THR A 1 88 ? 2.080 -1.580 0.267 1.00 98.81 88 THR A O 1
ATOM 704 N N . ALA A 1 89 ? 0.150 -1.457 1.405 1.00 98.75 89 ALA A N 1
ATOM 705 C CA . ALA A 1 89 ? -0.714 -1.650 0.236 1.00 98.75 89 ALA A CA 1
ATOM 706 C C . ALA A 1 89 ? -0.561 -0.509 -0.778 1.00 98.75 89 ALA A C 1
ATOM 708 O O . ALA A 1 89 ? -0.428 -0.757 -1.973 1.00 98.75 89 ALA A O 1
ATOM 709 N N . LEU A 1 90 ? -0.545 0.734 -0.288 1.00 98.44 90 LEU A N 1
ATOM 710 C CA . LEU A 1 90 ? -0.325 1.930 -1.091 1.00 98.44 90 LEU A CA 1
ATOM 711 C C . LEU A 1 90 ? 1.014 1.850 -1.825 1.00 98.44 90 LEU A C 1
ATOM 713 O O . LEU A 1 90 ? 1.059 2.052 -3.034 1.00 98.44 90 LEU A O 1
ATOM 717 N N . PHE A 1 91 ? 2.087 1.535 -1.100 1.00 98.06 91 PHE A N 1
ATOM 718 C CA . PHE A 1 91 ? 3.422 1.441 -1.674 1.00 98.06 91 PHE A CA 1
ATOM 719 C C . PHE A 1 91 ? 3.537 0.281 -2.666 1.00 98.06 91 PHE A C 1
ATOM 721 O O . PHE A 1 91 ? 4.117 0.458 -3.729 1.00 98.06 91 PHE A O 1
ATOM 728 N N . LEU A 1 92 ? 2.910 -0.865 -2.379 1.00 98.50 92 LEU A N 1
ATOM 729 C CA . LEU A 1 92 ? 2.857 -2.000 -3.300 1.00 98.50 92 LEU A CA 1
ATOM 730 C C . LEU A 1 92 ? 2.189 -1.615 -4.621 1.00 98.50 92 LEU A C 1
ATOM 732 O O . LEU A 1 92 ? 2.758 -1.866 -5.678 1.00 98.50 92 LEU A O 1
ATOM 736 N N . VAL A 1 93 ? 1.014 -0.976 -4.572 1.00 98.25 93 VAL A N 1
ATOM 737 C CA . VAL A 1 93 ? 0.314 -0.528 -5.786 1.00 98.25 93 VAL A CA 1
ATOM 738 C C . VAL A 1 93 ? 1.142 0.515 -6.525 1.00 98.25 93 VAL A C 1
ATOM 740 O O . VAL A 1 93 ? 1.308 0.408 -7.734 1.00 98.25 93 VAL A O 1
ATOM 743 N N . TRP A 1 94 ? 1.676 1.503 -5.806 1.00 96.94 94 TRP A N 1
ATOM 744 C CA . TRP A 1 94 ? 2.463 2.579 -6.396 1.00 96.94 94 TRP A CA 1
ATOM 745 C C . TRP A 1 94 ? 3.693 2.052 -7.134 1.00 96.94 94 TRP A C 1
ATOM 747 O O . TRP A 1 94 ? 3.871 2.346 -8.310 1.00 96.94 94 TRP A O 1
ATOM 757 N N . SER A 1 95 ? 4.518 1.244 -6.465 1.00 96.75 95 SER A N 1
ATOM 758 C CA . SER A 1 95 ? 5.720 0.663 -7.065 1.00 96.75 95 SER A CA 1
ATOM 759 C C . SER A 1 95 ? 5.376 -0.258 -8.234 1.00 96.75 95 SER A C 1
ATOM 761 O O . SER A 1 95 ? 6.021 -0.175 -9.273 1.00 96.75 95 SER A O 1
ATOM 763 N N . ASN A 1 96 ? 4.326 -1.075 -8.108 1.00 96.81 96 ASN A N 1
ATOM 764 C CA . ASN A 1 96 ? 3.907 -1.980 -9.177 1.00 96.81 96 ASN A CA 1
ATOM 765 C C . ASN A 1 96 ? 3.416 -1.236 -10.428 1.00 96.81 96 ASN A C 1
ATOM 767 O O . ASN A 1 96 ? 3.724 -1.662 -11.531 1.00 96.81 96 ASN A O 1
ATOM 771 N N . LEU A 1 97 ? 2.689 -0.124 -10.264 1.00 94.06 97 LEU A N 1
ATOM 772 C CA . LEU A 1 97 ? 2.247 0.714 -11.385 1.00 94.06 97 LEU A CA 1
ATOM 773 C C . LEU A 1 97 ? 3.378 1.560 -11.985 1.00 94.06 97 LEU A C 1
ATOM 775 O O . LEU A 1 97 ? 3.311 1.899 -13.158 1.00 94.06 97 LEU A O 1
ATOM 779 N N . ALA A 1 98 ? 4.372 1.946 -11.181 1.00 91.75 98 ALA A N 1
ATOM 780 C CA . ALA A 1 98 ? 5.429 2.854 -11.617 1.00 91.75 98 ALA A CA 1
ATOM 781 C C . ALA A 1 98 ? 6.571 2.148 -12.353 1.00 91.75 98 ALA A C 1
ATOM 783 O O . ALA A 1 98 ? 7.093 2.701 -13.313 1.00 91.75 98 ALA A O 1
ATOM 784 N N . VAL A 1 99 ? 6.999 0.983 -11.860 1.00 91.62 99 VAL A N 1
ATOM 785 C CA . VAL A 1 99 ? 8.197 0.289 -12.366 1.00 91.62 99 VAL A CA 1
ATOM 786 C C . VAL A 1 99 ? 7.994 -1.208 -12.599 1.00 91.62 99 VAL A C 1
ATOM 788 O O . VAL A 1 99 ? 8.874 -1.851 -13.154 1.00 91.62 99 VAL A O 1
ATOM 791 N N . GLY A 1 100 ? 6.863 -1.779 -12.174 1.00 94.06 100 GLY A N 1
ATOM 792 C CA . GLY A 1 100 ? 6.716 -3.231 -12.076 1.00 94.06 100 GLY A CA 1
ATOM 793 C C . GLY A 1 100 ? 7.537 -3.814 -10.921 1.00 94.06 100 GLY A C 1
ATOM 794 O O . GLY A 1 100 ? 8.537 -3.260 -10.473 1.00 94.06 100 GLY A O 1
ATOM 795 N N . LEU A 1 101 ? 7.078 -4.930 -10.363 1.00 95.81 101 LEU A N 1
ATOM 796 C CA . LEU A 1 101 ? 7.787 -5.625 -9.283 1.00 95.81 101 LEU A CA 1
ATOM 797 C C . LEU A 1 101 ? 8.538 -6.867 -9.784 1.00 95.81 101 LEU A C 1
ATOM 799 O O . LEU A 1 101 ? 9.417 -7.369 -9.084 1.00 95.81 101 LEU A O 1
ATOM 803 N N . ILE A 1 102 ? 8.188 -7.369 -10.972 1.00 95.94 102 ILE A N 1
ATOM 804 C CA . ILE A 1 102 ? 8.884 -8.445 -11.686 1.00 95.94 102 ILE A CA 1
ATOM 805 C C . ILE A 1 102 ? 8.956 -8.071 -13.173 1.00 95.94 102 ILE A C 1
ATOM 807 O O . ILE A 1 102 ? 7.926 -8.024 -13.844 1.00 95.94 102 ILE A O 1
ATOM 811 N N . GLY A 1 103 ? 10.167 -7.864 -13.696 1.00 93.62 103 GLY A N 1
ATOM 812 C CA . GLY A 1 103 ? 10.388 -7.337 -15.048 1.00 93.62 103 GLY A CA 1
ATOM 813 C C . GLY A 1 103 ? 9.864 -5.905 -15.192 1.00 93.62 103 GLY A C 1
ATOM 814 O O . GLY A 1 103 ? 9.834 -5.166 -14.212 1.00 93.62 103 GLY A O 1
ATOM 815 N N . SER A 1 104 ? 9.426 -5.529 -16.395 1.00 93.38 104 SER A N 1
ATOM 816 C CA . SER A 1 104 ? 8.794 -4.225 -16.641 1.00 93.38 104 SER A CA 1
ATOM 817 C C . SER A 1 104 ? 7.389 -4.112 -16.037 1.00 93.38 104 SER A C 1
ATOM 819 O O . SER A 1 104 ? 6.750 -5.107 -15.690 1.00 93.38 104 SER A O 1
ATOM 821 N N . GLU A 1 105 ? 6.868 -2.890 -15.957 1.00 89.88 105 GLU A N 1
ATOM 822 C CA . GLU A 1 105 ? 5.509 -2.554 -15.526 1.00 89.88 105 GLU A CA 1
ATOM 823 C C . GLU A 1 105 ? 4.422 -3.282 -16.336 1.00 89.88 105 GLU A C 1
ATOM 825 O O . GLU A 1 105 ? 3.423 -3.734 -15.769 1.00 89.88 105 GLU A O 1
ATOM 830 N N . ASP A 1 106 ? 4.665 -3.507 -17.630 1.00 91.44 106 ASP A N 1
ATOM 831 C CA . ASP A 1 106 ? 3.759 -4.208 -18.546 1.00 91.44 106 ASP A CA 1
ATOM 832 C C . ASP A 1 106 ? 3.809 -5.741 -18.404 1.00 91.44 106 ASP A C 1
ATOM 834 O O . ASP A 1 106 ? 3.029 -6.460 -19.037 1.00 91.44 106 ASP A O 1
ATOM 838 N N . ASN A 1 107 ? 4.714 -6.276 -17.576 1.00 94.38 107 ASN A N 1
ATOM 839 C CA . ASN A 1 107 ? 4.861 -7.714 -17.401 1.00 94.38 107 ASN A CA 1
ATOM 840 C C . ASN A 1 107 ? 3.602 -8.329 -16.748 1.00 94.38 107 ASN A C 1
ATOM 842 O O . ASN A 1 107 ? 3.240 -7.961 -15.623 1.00 94.38 107 ASN A O 1
ATOM 846 N N . PRO A 1 108 ? 2.964 -9.342 -17.373 1.00 94.12 108 PRO A N 1
ATOM 847 C CA . PRO A 1 108 ? 1.812 -10.036 -16.797 1.00 94.12 108 PRO A CA 1
ATOM 848 C C . PRO A 1 108 ? 2.060 -10.647 -15.407 1.00 94.12 108 PRO A C 1
ATOM 850 O O . PRO A 1 108 ? 1.115 -10.838 -14.641 1.00 94.12 108 PRO A O 1
ATOM 853 N N . ALA A 1 109 ? 3.314 -10.924 -15.036 1.00 94.88 109 ALA A N 1
ATOM 854 C CA . ALA A 1 109 ? 3.677 -11.398 -13.701 1.00 94.88 109 ALA A CA 1
ATOM 855 C C . ALA A 1 109 ? 3.229 -10.438 -12.582 1.00 94.88 109 ALA A C 1
ATOM 857 O O . ALA A 1 109 ? 2.871 -10.886 -11.488 1.00 94.88 109 ALA A O 1
ATOM 858 N N . ASN A 1 110 ? 3.165 -9.132 -12.862 1.00 96.62 110 ASN A N 1
ATOM 859 C CA . ASN A 1 110 ? 2.766 -8.112 -11.893 1.00 96.62 110 ASN A CA 1
ATOM 860 C C . ASN A 1 110 ? 1.311 -8.271 -11.405 1.00 96.62 110 ASN A C 1
ATOM 862 O O . ASN A 1 110 ? 0.952 -7.790 -10.327 1.00 96.62 110 ASN A O 1
ATOM 866 N N . TRP A 1 111 ? 0.470 -9.021 -12.128 1.00 95.81 111 TRP A N 1
ATOM 867 C CA . TRP A 1 111 ? -0.895 -9.340 -11.696 1.00 95.81 111 TRP A CA 1
ATOM 868 C C . TRP A 1 111 ? -0.935 -10.219 -10.441 1.00 95.81 111 TRP A C 1
ATOM 870 O O . TRP A 1 111 ? -1.912 -10.170 -9.691 1.00 95.81 111 TRP A O 1
ATOM 880 N N . MET A 1 112 ? 0.128 -10.974 -10.144 1.00 98.00 112 MET A N 1
ATOM 881 C CA . MET A 1 112 ? 0.196 -11.771 -8.915 1.00 98.00 112 MET A CA 1
ATOM 882 C C . MET A 1 112 ? 0.138 -10.896 -7.654 1.00 98.00 112 MET A C 1
ATOM 884 O O . MET A 1 112 ? -0.442 -11.301 -6.646 1.00 98.00 112 MET A O 1
ATOM 888 N N . PHE A 1 113 ? 0.658 -9.666 -7.700 1.00 98.06 113 PHE A N 1
ATOM 889 C CA . PHE A 1 113 ? 0.600 -8.752 -6.556 1.00 98.06 113 PHE A CA 1
ATOM 890 C C . PHE A 1 113 ? -0.816 -8.213 -6.301 1.00 98.06 113 PHE A C 1
ATOM 892 O O . PHE A 1 113 ? -1.165 -7.918 -5.157 1.00 98.06 113 PHE A O 1
ATOM 899 N N . LEU A 1 114 ? -1.684 -8.180 -7.321 1.00 96.31 114 LEU A N 1
ATOM 900 C CA . LEU A 1 114 ? -3.106 -7.874 -7.130 1.00 96.31 114 LEU A CA 1
ATOM 901 C C . LEU A 1 114 ? -3.818 -8.968 -6.326 1.00 96.31 114 LEU A C 1
ATOM 903 O O . LEU A 1 114 ? -4.715 -8.661 -5.542 1.00 96.31 114 LEU A O 1
ATOM 907 N N . VAL A 1 115 ? -3.387 -10.230 -6.448 1.00 97.75 115 VAL A N 1
ATOM 908 C CA . VAL A 1 115 ? -3.906 -11.334 -5.621 1.00 97.75 115 VAL A CA 1
ATOM 909 C C . VAL A 1 115 ? -3.581 -11.099 -4.146 1.00 97.75 115 VAL A C 1
ATOM 911 O O . VAL A 1 115 ? -4.444 -11.298 -3.291 1.00 97.75 115 VAL A O 1
ATOM 914 N N . VAL A 1 116 ? -2.380 -10.601 -3.832 1.00 98.56 116 VAL A N 1
ATOM 915 C CA . VAL A 1 116 ? -1.994 -10.242 -2.456 1.00 98.56 116 VAL A CA 1
ATOM 916 C C . VAL A 1 116 ? -2.946 -9.184 -1.889 1.00 98.56 116 VAL A C 1
ATOM 918 O O . VAL A 1 116 ? -3.474 -9.342 -0.786 1.00 98.56 116 VAL A O 1
ATOM 921 N N . LEU A 1 117 ? -3.238 -8.134 -2.663 1.00 98.44 117 LEU A N 1
ATOM 922 C CA . LEU A 1 117 ? -4.186 -7.089 -2.264 1.00 98.44 117 LEU A CA 1
ATOM 923 C C . LEU A 1 117 ? -5.617 -7.622 -2.124 1.00 98.44 117 LEU A C 1
ATOM 925 O O . LEU A 1 117 ? -6.321 -7.239 -1.188 1.00 98.44 117 LEU A O 1
ATOM 929 N N . ALA A 1 118 ? -6.039 -8.535 -3.003 1.00 98.50 118 ALA A N 1
ATOM 930 C CA . ALA A 1 118 ? -7.347 -9.176 -2.927 1.00 98.50 118 ALA A CA 1
ATOM 931 C C . A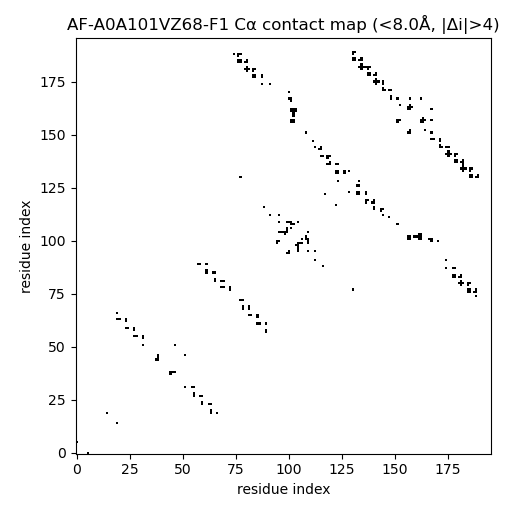LA A 1 118 ? -7.502 -9.999 -1.638 1.00 98.50 118 ALA A C 1
ATOM 933 O O . ALA A 1 118 ? -8.541 -9.903 -0.983 1.00 98.50 118 ALA A O 1
ATOM 934 N N . ILE A 1 119 ? -6.463 -10.734 -1.219 1.00 98.69 119 ILE A N 1
ATOM 935 C CA . ILE A 1 119 ? -6.433 -11.435 0.077 1.00 98.69 119 ILE A CA 1
ATOM 936 C C . ILE A 1 119 ? -6.637 -10.437 1.221 1.00 98.69 119 ILE A C 1
ATOM 938 O O . ILE A 1 119 ? -7.476 -10.669 2.093 1.00 98.69 119 ILE A O 1
ATOM 942 N N . GLY A 1 120 ? -5.918 -9.312 1.201 1.00 98.38 120 GLY A N 1
ATOM 943 C CA . GLY A 1 120 ? -6.056 -8.251 2.199 1.00 98.38 120 GLY A CA 1
ATOM 944 C C . GLY A 1 120 ? -7.472 -7.674 2.263 1.00 98.38 120 GLY A C 1
ATOM 945 O O . GLY A 1 120 ? -8.070 -7.602 3.338 1.00 98.38 120 GLY A O 1
ATOM 946 N N . PHE A 1 121 ? -8.033 -7.305 1.111 1.00 98.31 121 PHE A N 1
ATOM 947 C CA . PHE A 1 121 ? -9.353 -6.684 1.003 1.00 98.31 121 PHE A CA 1
ATOM 948 C C . PHE A 1 121 ? -10.488 -7.637 1.399 1.00 98.31 121 PHE A C 1
ATOM 950 O O . PHE A 1 121 ? -11.298 -7.317 2.272 1.00 98.31 121 PHE A O 1
ATOM 957 N N . LEU A 1 122 ? -10.530 -8.835 0.809 1.00 98.62 122 LEU A N 1
ATOM 958 C CA . LEU A 1 122 ? -11.545 -9.842 1.124 1.00 98.62 122 LEU A CA 1
ATOM 959 C C . LEU A 1 122 ? -11.397 -10.333 2.564 1.00 98.62 122 LEU A C 1
ATOM 961 O O . LEU A 1 122 ? -12.386 -10.451 3.286 1.00 98.62 122 LEU A O 1
ATOM 965 N N . GLY A 1 123 ? -10.161 -10.544 3.018 1.00 98.50 123 GLY A N 1
ATOM 966 C CA . GLY A 1 123 ? -9.854 -10.902 4.396 1.00 98.50 123 GLY A CA 1
ATOM 967 C C . GLY A 1 123 ? -10.356 -9.856 5.389 1.00 98.50 123 GLY A C 1
ATOM 968 O O . GLY A 1 123 ? -10.972 -10.213 6.394 1.00 98.50 123 GLY A O 1
ATOM 969 N N . ALA A 1 124 ? -10.177 -8.566 5.099 1.00 98.00 124 ALA A N 1
ATOM 970 C CA . ALA A 1 124 ? -10.688 -7.478 5.930 1.00 98.00 124 ALA A CA 1
ATOM 971 C C . ALA A 1 124 ? -12.223 -7.480 6.043 1.00 98.00 124 ALA A C 1
ATOM 973 O O . ALA A 1 124 ? -12.758 -7.259 7.134 1.00 98.00 124 ALA A O 1
ATOM 974 N N . ILE A 1 125 ? -12.930 -7.785 4.947 1.00 98.19 125 ILE A N 1
ATOM 975 C CA . ILE A 1 125 ? -14.395 -7.920 4.929 1.00 98.19 125 ILE A CA 1
ATOM 976 C C . ILE A 1 125 ? -14.832 -9.138 5.749 1.00 98.19 125 ILE A C 1
ATOM 978 O O . ILE A 1 125 ? -15.651 -9.010 6.661 1.00 98.19 125 ILE A O 1
ATOM 982 N N . ILE A 1 126 ? -14.260 -10.310 5.459 1.00 98.50 126 ILE A N 1
ATOM 983 C CA . ILE A 1 126 ? -14.619 -11.591 6.087 1.00 98.50 126 ILE A CA 1
ATOM 984 C C . ILE A 1 126 ? -14.370 -11.544 7.595 1.00 98.50 126 ILE A C 1
ATOM 986 O O . ILE A 1 126 ? -15.217 -11.949 8.390 1.00 98.50 126 ILE A O 1
ATOM 990 N N . THR A 1 127 ? -13.222 -11.007 8.004 1.00 97.56 127 THR A N 1
ATOM 991 C CA . THR A 1 127 ? -12.847 -10.896 9.419 1.00 97.56 127 THR A CA 1
ATOM 992 C C . THR A 1 127 ? -13.509 -9.715 10.119 1.00 97.56 127 THR A C 1
ATOM 994 O O . THR A 1 127 ? -13.332 -9.550 11.326 1.00 97.56 127 THR A O 1
ATOM 997 N N . ARG A 1 128 ? -14.270 -8.885 9.388 1.00 96.69 128 ARG A N 1
ATOM 998 C CA . ARG A 1 128 ? -14.951 -7.686 9.897 1.00 96.69 128 ARG A CA 1
ATOM 999 C C . ARG A 1 128 ? -14.004 -6.756 10.658 1.00 96.69 128 ARG A C 1
ATOM 1001 O O . ARG A 1 128 ? -14.396 -6.155 11.658 1.00 96.69 128 ARG A O 1
ATOM 1008 N N . LEU A 1 129 ? -12.753 -6.662 10.198 1.00 95.94 129 LEU A N 1
ATOM 1009 C CA . LEU A 1 129 ? -11.689 -5.882 10.836 1.00 95.94 129 LEU A CA 1
ATOM 1010 C C . LEU A 1 129 ? -11.418 -6.289 12.303 1.00 95.94 129 LEU A C 1
ATOM 1012 O O . LEU A 1 129 ? -11.048 -5.463 13.135 1.00 95.94 129 LEU A O 1
ATOM 1016 N N . GLN A 1 130 ? -11.625 -7.556 12.672 1.00 95.94 130 GLN A N 1
ATOM 1017 C CA . GLN A 1 130 ? -11.222 -8.056 13.988 1.00 95.94 130 GLN A CA 1
ATOM 1018 C C . GLN A 1 130 ? -9.707 -8.284 14.035 1.00 95.94 130 GLN A C 1
ATOM 1020 O O . GLN A 1 130 ? -9.156 -8.914 13.138 1.00 95.94 130 GLN A O 1
ATOM 1025 N N . ALA A 1 131 ? -9.045 -7.843 15.111 1.00 96.12 131 ALA A N 1
ATOM 1026 C CA . ALA A 1 131 ? -7.587 -7.918 15.274 1.00 96.12 131 ALA A CA 1
ATOM 1027 C C . ALA A 1 131 ? -7.033 -9.343 15.072 1.00 96.12 131 ALA A C 1
ATOM 1029 O O . ALA A 1 131 ? -6.197 -9.559 14.195 1.00 96.12 131 ALA A O 1
ATOM 1030 N N . LYS A 1 132 ? -7.588 -10.338 15.779 1.00 96.56 132 LYS A N 1
ATOM 1031 C CA . LYS A 1 132 ? -7.253 -11.761 15.596 1.00 96.56 132 LYS A CA 1
ATOM 1032 C C . LYS A 1 132 ? -7.381 -12.257 14.154 1.00 96.56 132 LYS A C 1
ATOM 1034 O O . LYS A 1 132 ? -6.568 -13.058 13.695 1.00 96.56 132 LYS A O 1
ATOM 1039 N N . GLY A 1 133 ? -8.426 -11.822 13.452 1.00 97.69 133 GLY A N 1
ATOM 1040 C CA . GLY A 1 133 ? -8.661 -12.188 12.058 1.00 97.69 133 GLY A CA 1
ATOM 1041 C C . GLY A 1 133 ? -7.655 -11.517 11.128 1.00 97.69 133 GLY A C 1
ATOM 1042 O O . GLY A 1 133 ? -7.019 -12.193 10.325 1.00 97.69 133 GLY A O 1
ATOM 1043 N N . MET A 1 134 ? -7.445 -10.213 11.298 1.00 98.38 134 MET A N 1
ATOM 1044 C CA . MET A 1 134 ? -6.497 -9.424 10.515 1.00 98.38 134 MET A CA 1
ATOM 1045 C C . MET A 1 134 ? -5.057 -9.916 10.665 1.00 98.38 134 MET A C 1
ATOM 1047 O O . MET A 1 134 ? -4.345 -9.958 9.669 1.00 98.38 134 MET A O 1
ATOM 1051 N N . PHE A 1 135 ? -4.647 -10.389 11.849 1.00 98.56 135 PHE A N 1
ATOM 1052 C CA . PHE A 1 135 ? -3.365 -11.083 12.019 1.00 98.56 135 PHE A CA 1
ATOM 1053 C C . PHE A 1 135 ? -3.204 -12.226 11.005 1.00 98.56 135 PHE A C 1
ATOM 1055 O O . PHE A 1 135 ? -2.204 -12.287 10.294 1.00 98.56 135 PHE A O 1
ATOM 1062 N N . ARG A 1 136 ? -4.214 -13.097 10.875 1.00 98.56 136 ARG A N 1
ATOM 1063 C CA . ARG A 1 136 ? -4.185 -14.226 9.929 1.00 98.56 136 ARG A CA 1
ATOM 1064 C C . ARG A 1 136 ? -4.185 -13.763 8.476 1.00 98.56 136 ARG A C 1
ATOM 1066 O O . ARG A 1 136 ? -3.505 -14.372 7.660 1.00 98.56 136 ARG A O 1
ATOM 1073 N N . VAL A 1 137 ? -4.913 -12.689 8.162 1.00 98.81 137 VAL A N 1
ATOM 1074 C CA . VAL A 1 137 ? -4.921 -12.091 6.816 1.00 98.81 137 VAL A CA 1
ATOM 1075 C C . VAL A 1 137 ? -3.529 -11.579 6.448 1.00 98.81 137 VAL A C 1
ATOM 1077 O O . VAL A 1 137 ? -3.044 -11.885 5.365 1.00 98.81 137 VAL A O 1
ATOM 1080 N N . MET A 1 138 ? -2.849 -10.872 7.356 1.00 98.81 138 MET A N 1
ATOM 1081 C CA . MET A 1 138 ? -1.487 -10.390 7.106 1.00 98.81 138 MET A CA 1
ATOM 1082 C C . MET A 1 138 ? -0.507 -11.553 6.904 1.00 98.81 138 MET A C 1
ATOM 1084 O O . MET A 1 138 ? 0.292 -11.519 5.975 1.00 98.81 138 MET A O 1
ATOM 1088 N N . ILE A 1 139 ? -0.609 -12.624 7.702 1.00 98.81 139 ILE A N 1
ATOM 1089 C CA . ILE A 1 139 ? 0.200 -13.837 7.494 1.00 98.81 139 ILE A CA 1
ATOM 1090 C C . ILE A 1 139 ? -0.111 -14.499 6.143 1.00 98.81 139 ILE A C 1
ATOM 1092 O O . ILE A 1 139 ? 0.808 -14.929 5.452 1.00 98.81 139 ILE A O 1
ATOM 1096 N N . ALA A 1 140 ? -1.375 -14.545 5.720 1.00 98.81 140 ALA A N 1
ATOM 1097 C CA . ALA A 1 140 ? -1.733 -15.060 4.400 1.00 98.81 140 ALA A CA 1
ATOM 1098 C C . ALA A 1 140 ? -1.106 -14.227 3.266 1.00 98.81 140 ALA A C 1
ATOM 1100 O O . ALA A 1 140 ? -0.638 -14.796 2.284 1.00 98.81 140 ALA A O 1
ATOM 1101 N N . MET A 1 141 ? -1.026 -12.901 3.415 1.00 98.81 141 MET A N 1
ATOM 1102 C CA . MET A 1 141 ? -0.338 -12.024 2.455 1.00 98.81 141 MET A CA 1
ATOM 1103 C C . MET A 1 141 ? 1.182 -12.255 2.439 1.00 98.81 141 MET A C 1
ATOM 1105 O O . MET A 1 141 ? 1.782 -12.265 1.368 1.00 98.81 141 MET A O 1
ATOM 1109 N N . VAL A 1 142 ? 1.805 -12.520 3.593 1.00 98.88 142 VAL A N 1
ATOM 1110 C CA . VAL A 1 142 ? 3.220 -12.944 3.674 1.00 98.88 142 VAL A CA 1
ATOM 1111 C C . VAL A 1 142 ? 3.445 -14.250 2.911 1.00 98.88 142 VAL A C 1
ATOM 1113 O O . VAL A 1 142 ? 4.368 -14.346 2.104 1.00 98.88 142 VAL A O 1
ATOM 1116 N N . ILE A 1 143 ? 2.577 -15.243 3.122 1.00 98.81 143 ILE A N 1
ATOM 1117 C CA . ILE A 1 143 ? 2.635 -16.520 2.399 1.00 98.81 143 ILE A CA 1
ATOM 1118 C C . ILE A 1 143 ? 2.445 -16.292 0.896 1.00 98.81 143 ILE A C 1
ATOM 1120 O O . ILE A 1 143 ? 3.154 -16.898 0.101 1.00 98.81 143 ILE A O 1
ATOM 1124 N N . ALA A 1 144 ? 1.550 -15.388 0.492 1.00 98.75 144 ALA A N 1
ATOM 1125 C CA . ALA A 1 144 ? 1.351 -15.057 -0.914 1.00 98.75 144 ALA A CA 1
ATOM 1126 C C . ALA A 1 144 ? 2.629 -14.501 -1.570 1.00 98.75 144 ALA A C 1
ATOM 1128 O O . ALA A 1 144 ? 2.958 -14.921 -2.674 1.00 98.75 144 ALA A O 1
ATOM 1129 N N . HIS A 1 145 ? 3.409 -13.658 -0.884 1.00 98.69 145 HIS A N 1
ATOM 1130 C CA . HIS A 1 145 ? 4.725 -13.231 -1.382 1.00 98.69 145 HIS A CA 1
ATOM 1131 C C . HIS A 1 145 ? 5.715 -14.396 -1.528 1.00 98.69 145 HIS A C 1
ATOM 1133 O O . HIS A 1 145 ? 6.437 -14.471 -2.521 1.00 98.69 145 HIS A O 1
ATOM 1139 N N . ALA A 1 146 ? 5.729 -15.343 -0.586 1.00 98.44 146 ALA A N 1
ATOM 1140 C CA . ALA A 1 146 ? 6.555 -16.546 -0.713 1.00 98.44 146 ALA A CA 1
ATOM 1141 C C . ALA A 1 146 ? 6.127 -17.415 -1.913 1.00 98.44 146 ALA A C 1
ATOM 1143 O O . ALA A 1 146 ? 6.979 -17.944 -2.626 1.00 98.44 146 ALA A O 1
ATOM 1144 N N . LEU A 1 147 ? 4.820 -17.518 -2.177 1.00 98.56 147 LEU A N 1
ATOM 1145 C CA . LEU A 1 147 ? 4.288 -18.213 -3.351 1.00 98.56 147 LEU A CA 1
ATOM 1146 C C . LEU A 1 147 ? 4.662 -17.505 -4.657 1.00 98.56 147 LEU A C 1
ATOM 1148 O O . LEU A 1 147 ? 5.031 -18.181 -5.611 1.00 98.56 147 LEU A O 1
ATOM 1152 N N . ILE A 1 148 ? 4.634 -16.168 -4.694 1.00 98.50 148 ILE A N 1
ATOM 1153 C CA . ILE A 1 148 ? 5.097 -15.394 -5.855 1.00 98.50 148 ILE A CA 1
ATOM 1154 C C . ILE A 1 148 ? 6.547 -15.747 -6.178 1.00 98.50 148 ILE A C 1
ATOM 1156 O O . ILE A 1 148 ? 6.847 -16.064 -7.323 1.00 98.50 148 ILE A O 1
ATOM 1160 N N . VAL A 1 149 ? 7.436 -15.771 -5.181 1.00 98.38 149 VAL A N 1
ATOM 1161 C CA . VAL A 1 149 ? 8.840 -16.179 -5.374 1.00 98.38 149 VAL A CA 1
ATOM 1162 C C . VAL A 1 149 ? 8.939 -17.619 -5.886 1.00 98.38 149 VAL A C 1
ATOM 1164 O O . VAL A 1 149 ? 9.673 -17.886 -6.840 1.00 98.38 149 VAL A O 1
ATOM 1167 N N . ALA A 1 150 ? 8.185 -18.541 -5.280 1.00 98.12 150 ALA A N 1
ATOM 1168 C CA . ALA A 1 150 ? 8.176 -19.955 -5.652 1.00 98.12 150 ALA A CA 1
ATOM 1169 C C . ALA A 1 150 ? 7.647 -20.209 -7.074 1.00 98.12 150 ALA A C 1
ATOM 1171 O O . ALA A 1 150 ? 7.984 -21.228 -7.668 1.00 98.12 150 ALA A O 1
ATOM 1172 N N . ILE A 1 151 ? 6.844 -19.296 -7.624 1.00 98.06 151 ILE A N 1
ATOM 1173 C CA . ILE A 1 151 ? 6.370 -19.337 -9.011 1.00 98.06 151 ILE A CA 1
ATOM 1174 C C . ILE A 1 151 ? 7.369 -18.635 -9.938 1.00 98.06 151 ILE A C 1
ATOM 1176 O O . ILE A 1 151 ? 7.753 -19.188 -10.966 1.00 98.06 151 ILE A O 1
ATOM 1180 N N . ALA A 1 152 ? 7.811 -17.431 -9.574 1.00 97.31 152 ALA A N 1
ATOM 1181 C CA . ALA A 1 152 ? 8.583 -16.553 -10.444 1.00 97.31 152 ALA A CA 1
ATOM 1182 C C . ALA A 1 152 ? 9.971 -17.107 -10.784 1.00 97.31 152 ALA A C 1
ATOM 1184 O O . ALA A 1 152 ? 10.402 -17.028 -11.937 1.00 97.31 152 ALA A O 1
ATOM 1185 N N . LEU A 1 153 ? 10.674 -17.690 -9.804 1.00 97.19 153 LEU A N 1
ATOM 1186 C CA . LEU A 1 153 ? 12.027 -18.197 -10.038 1.00 97.19 153 LEU A CA 1
ATOM 1187 C C . LEU A 1 153 ? 12.032 -19.426 -10.961 1.00 97.19 153 LEU A C 1
ATOM 1189 O O . LEU A 1 153 ? 12.734 -19.364 -11.975 1.00 97.19 153 LEU A O 1
ATOM 1193 N N . PRO A 1 154 ? 11.241 -20.494 -10.711 1.00 97.56 154 PRO A N 1
ATOM 1194 C CA . PRO A 1 154 ? 11.192 -21.643 -11.617 1.00 97.56 154 PRO A CA 1
ATOM 1195 C C . PRO A 1 154 ? 10.603 -21.315 -12.990 1.00 97.56 154 PRO A C 1
ATOM 1197 O O . PRO A 1 154 ? 10.989 -21.936 -13.974 1.00 97.56 154 PRO A O 1
ATOM 1200 N N . ALA A 1 155 ? 9.710 -20.322 -13.082 1.00 96.81 155 ALA A N 1
ATOM 1201 C CA . ALA A 1 155 ? 9.178 -19.840 -14.356 1.00 96.81 155 ALA A CA 1
ATOM 1202 C C . ALA A 1 155 ? 10.187 -19.006 -15.173 1.00 96.81 155 ALA A C 1
ATOM 1204 O O . ALA A 1 155 ? 9.840 -18.512 -16.242 1.00 96.81 155 ALA A O 1
ATOM 1205 N N . GLY A 1 156 ? 11.420 -18.820 -14.685 1.00 95.81 156 GLY A N 1
ATOM 1206 C CA . GLY A 1 156 ? 12.466 -18.100 -15.410 1.00 95.81 156 GLY A CA 1
ATOM 1207 C C . GLY A 1 156 ? 12.257 -16.586 -15.470 1.00 95.81 156 GLY A C 1
ATOM 1208 O O . GLY A 1 156 ? 12.913 -15.924 -16.265 1.00 95.81 156 GLY A O 1
ATOM 1209 N N . MET A 1 157 ? 11.391 -16.008 -14.626 1.00 95.06 157 MET A N 1
ATOM 1210 C CA . MET A 1 157 ? 11.114 -14.561 -14.648 1.00 95.06 157 MET A CA 1
ATOM 1211 C C . MET A 1 157 ? 12.342 -13.713 -14.279 1.00 95.06 157 MET A C 1
ATOM 1213 O O . MET A 1 157 ? 12.403 -12.544 -14.620 1.00 95.06 157 MET A O 1
ATOM 1217 N N . HIS A 1 158 ? 13.344 -14.310 -13.630 1.00 94.69 158 HIS A N 1
ATOM 1218 C CA . HIS A 1 158 ? 14.636 -13.686 -13.326 1.00 94.69 158 HIS A CA 1
ATOM 1219 C C . HIS A 1 158 ? 15.592 -13.598 -14.530 1.00 94.69 158 HIS A C 1
ATOM 1221 O O . HIS A 1 158 ? 16.723 -13.152 -14.366 1.00 94.69 158 HIS A O 1
ATOM 1227 N N . LEU A 1 159 ? 15.198 -14.124 -15.694 1.00 91.81 159 LEU A N 1
ATOM 1228 C CA . LEU A 1 159 ? 16.000 -14.104 -16.920 1.00 91.81 159 LEU A CA 1
ATOM 1229 C C . LEU A 1 159 ? 15.638 -12.922 -17.834 1.00 91.81 159 LEU A C 1
ATOM 1231 O O . LEU A 1 159 ? 16.295 -12.731 -18.855 1.00 91.81 159 LEU A O 1
ATOM 1235 N N . SER A 1 160 ? 14.595 -12.148 -17.506 1.00 88.38 160 SER A N 1
ATOM 1236 C CA . SER A 1 160 ? 14.260 -10.925 -18.243 1.00 88.38 160 SER A CA 1
ATOM 1237 C C . SER A 1 160 ? 15.324 -9.844 -18.022 1.00 88.38 160 SER A C 1
ATOM 1239 O O . SER A 1 160 ? 15.840 -9.753 -16.909 1.00 88.38 160 SER A O 1
ATOM 1241 N N . PRO A 1 161 ? 15.609 -8.974 -19.007 1.00 88.69 161 PRO A N 1
ATOM 1242 C CA . PRO A 1 161 ? 16.606 -7.911 -18.861 1.00 88.69 161 PRO A CA 1
ATOM 1243 C C . PRO A 1 161 ? 16.369 -6.977 -17.665 1.00 88.69 161 PRO A C 1
ATOM 1245 O O . PRO A 1 161 ? 17.327 -6.473 -17.087 1.00 88.69 161 PRO A O 1
ATOM 1248 N N . GLU A 1 162 ? 15.108 -6.761 -17.290 1.00 89.25 162 GLU A N 1
ATOM 1249 C CA . GLU A 1 162 ? 14.689 -5.847 -16.222 1.00 89.25 162 GLU A CA 1
ATOM 1250 C C . GLU A 1 162 ? 14.478 -6.545 -14.865 1.00 89.25 162 GLU A C 1
ATOM 1252 O O . GLU A 1 162 ? 13.891 -5.961 -13.957 1.00 89.25 162 GLU A O 1
ATOM 1257 N N . SER A 1 163 ? 14.878 -7.815 -14.716 1.00 93.19 163 SER A N 1
ATOM 1258 C CA . SER A 1 163 ? 14.694 -8.542 -13.456 1.00 93.19 163 SER A CA 1
ATOM 1259 C C . SER A 1 163 ? 15.816 -9.524 -13.160 1.00 93.19 163 SER A C 1
ATOM 1261 O O . SER A 1 163 ? 16.360 -10.176 -14.042 1.00 93.19 163 SER A O 1
ATOM 1263 N N . SER A 1 164 ? 16.109 -9.693 -11.878 1.00 95.69 164 SER A N 1
ATOM 1264 C CA . SER A 1 164 ? 17.104 -10.624 -11.367 1.00 95.69 164 SER A CA 1
ATOM 1265 C C . SER A 1 164 ? 16.578 -11.401 -10.161 1.00 95.69 164 SER A C 1
ATOM 1267 O O . SER A 1 164 ? 15.590 -11.039 -9.517 1.00 95.69 164 SER A O 1
ATOM 1269 N N . VAL A 1 165 ? 17.283 -12.475 -9.796 1.00 97.06 165 VAL A N 1
ATOM 1270 C CA . VAL A 1 165 ? 16.958 -13.271 -8.600 1.00 97.06 165 VAL A CA 1
ATOM 1271 C C . VAL A 1 165 ? 16.957 -12.399 -7.338 1.00 97.06 165 VAL A C 1
ATOM 1273 O O . VAL A 1 165 ? 16.080 -12.548 -6.489 1.00 97.06 165 VAL A O 1
ATOM 1276 N N . ILE A 1 166 ? 17.915 -11.472 -7.221 1.00 96.75 166 ILE A N 1
ATOM 1277 C CA . ILE A 1 166 ? 18.053 -10.594 -6.052 1.00 96.75 166 ILE A CA 1
ATOM 1278 C C . ILE A 1 166 ? 16.886 -9.611 -5.970 1.00 96.75 166 ILE A C 1
ATOM 1280 O O . ILE A 1 166 ? 16.364 -9.402 -4.880 1.00 96.75 166 ILE A O 1
ATOM 1284 N N . GLU A 1 167 ? 16.447 -9.042 -7.090 1.00 95.19 167 GLU A N 1
ATOM 1285 C CA . GLU A 1 167 ? 15.310 -8.115 -7.108 1.00 95.19 167 GLU A CA 1
ATOM 1286 C C . GLU A 1 167 ? 14.006 -8.827 -6.753 1.00 95.19 167 GLU A C 1
ATOM 1288 O O . GLU A 1 167 ? 13.290 -8.371 -5.862 1.00 95.19 167 GLU A O 1
ATOM 1293 N N . ILE A 1 168 ? 13.737 -9.993 -7.357 1.00 97.31 168 ILE A N 1
ATOM 1294 C CA . ILE A 1 168 ? 12.534 -10.784 -7.058 1.00 97.31 168 ILE A CA 1
ATOM 1295 C C . ILE A 1 168 ? 12.498 -11.162 -5.574 1.00 97.31 168 ILE A C 1
ATOM 1297 O O . ILE A 1 168 ? 11.469 -10.993 -4.913 1.00 97.31 168 ILE A O 1
ATOM 1301 N N . LEU A 1 169 ? 13.612 -11.656 -5.026 1.00 98.25 169 LEU A N 1
ATOM 1302 C CA . LEU A 1 169 ? 13.699 -11.997 -3.607 1.00 98.25 169 LEU A CA 1
ATOM 1303 C C . LEU A 1 169 ? 13.593 -10.757 -2.718 1.00 98.25 169 LEU A C 1
ATOM 1305 O O . LEU A 1 169 ? 12.845 -10.772 -1.743 1.00 98.25 169 LEU A O 1
ATOM 1309 N N . GLY A 1 170 ? 14.312 -9.689 -3.054 1.00 98.06 170 GLY A N 1
ATOM 1310 C CA . GLY A 1 170 ? 14.395 -8.463 -2.269 1.00 98.06 170 GLY A CA 1
ATOM 1311 C C . GLY A 1 170 ? 13.053 -7.754 -2.156 1.00 98.06 170 GLY A C 1
ATOM 1312 O O . GLY A 1 170 ? 12.616 -7.450 -1.048 1.00 98.06 170 GLY A O 1
ATOM 1313 N N . VAL A 1 171 ? 12.353 -7.563 -3.276 1.00 97.50 171 VAL A N 1
ATOM 1314 C CA . VAL A 1 171 ? 11.024 -6.938 -3.309 1.00 97.50 171 VAL A CA 1
ATOM 1315 C C . VAL A 1 171 ? 10.017 -7.753 -2.497 1.00 97.50 171 VAL A C 1
ATOM 1317 O O . VAL A 1 171 ? 9.314 -7.206 -1.644 1.00 97.50 171 VAL A O 1
ATOM 1320 N N . ASN A 1 172 ? 9.964 -9.073 -2.701 1.00 98.56 172 ASN A N 1
ATOM 1321 C CA . ASN A 1 172 ? 9.017 -9.921 -1.976 1.00 98.56 172 ASN A CA 1
ATOM 1322 C C . ASN A 1 172 ? 9.343 -10.007 -0.479 1.00 98.56 172 ASN A C 1
ATOM 1324 O O . ASN A 1 172 ? 8.429 -9.933 0.342 1.00 98.56 172 ASN A O 1
ATOM 1328 N N . ALA A 1 173 ? 10.621 -10.099 -0.105 1.00 98.56 173 ALA A N 1
ATOM 1329 C CA . ALA A 1 173 ? 11.049 -10.089 1.292 1.00 98.56 173 ALA A CA 1
ATOM 1330 C C . ALA A 1 173 ? 10.748 -8.747 1.976 1.00 98.56 173 ALA A C 1
ATOM 1332 O O . ALA A 1 173 ? 10.298 -8.721 3.126 1.00 98.56 173 ALA A O 1
ATOM 1333 N N . PHE A 1 174 ? 10.945 -7.635 1.267 1.00 98.62 174 PHE A N 1
ATOM 1334 C CA . PHE A 1 174 ? 10.639 -6.299 1.761 1.00 98.62 174 PHE A CA 1
ATOM 1335 C C . PHE A 1 174 ? 9.150 -6.164 2.107 1.00 98.62 174 PHE A C 1
ATOM 1337 O O . PHE A 1 174 ? 8.806 -5.854 3.250 1.00 98.62 174 PHE A O 1
ATOM 1344 N N . PHE A 1 175 ? 8.252 -6.481 1.169 1.00 98.75 175 PHE A N 1
ATOM 1345 C CA . PHE A 1 175 ? 6.814 -6.405 1.429 1.00 98.75 175 PHE A CA 1
ATOM 1346 C C . PHE A 1 175 ? 6.362 -7.423 2.483 1.00 98.75 175 PHE A C 1
ATOM 1348 O O . PHE A 1 175 ? 5.623 -7.060 3.399 1.00 98.75 175 PHE A O 1
ATOM 1355 N N . ALA A 1 176 ? 6.862 -8.663 2.436 1.00 98.75 176 ALA A N 1
ATOM 1356 C CA . ALA A 1 176 ? 6.603 -9.673 3.464 1.00 98.75 176 ALA A CA 1
ATOM 1357 C C . ALA A 1 176 ? 6.993 -9.197 4.875 1.00 98.75 176 ALA A C 1
ATOM 1359 O O . ALA A 1 176 ? 6.272 -9.460 5.841 1.00 98.75 176 ALA A O 1
ATOM 1360 N N . THR A 1 177 ? 8.090 -8.451 5.009 1.00 98.81 177 THR A N 1
ATOM 1361 C CA . THR A 1 177 ? 8.514 -7.873 6.293 1.00 98.81 177 THR A CA 1
ATOM 1362 C C . THR A 1 177 ? 7.514 -6.833 6.792 1.00 98.81 177 THR A C 1
ATOM 1364 O O . THR A 1 177 ? 7.127 -6.860 7.961 1.00 98.81 177 THR A O 1
ATOM 1367 N N . LEU A 1 178 ? 7.032 -5.952 5.913 1.00 98.81 178 LEU A N 1
ATOM 1368 C CA . LEU A 1 178 ? 6.044 -4.938 6.280 1.00 98.81 178 LEU A CA 1
ATOM 1369 C C . LEU A 1 178 ? 4.695 -5.560 6.682 1.00 98.81 178 LEU A C 1
ATOM 1371 O O . LEU A 1 178 ? 4.125 -5.188 7.714 1.00 98.81 178 LEU A O 1
ATOM 1375 N N . TRP A 1 179 ? 4.223 -6.564 5.934 1.00 98.75 179 TRP A N 1
ATOM 1376 C CA . TRP A 1 179 ? 3.026 -7.331 6.294 1.00 98.75 179 TRP A CA 1
ATOM 1377 C C . TRP A 1 179 ? 3.191 -8.052 7.631 1.00 98.75 179 TRP A C 1
ATOM 1379 O O . TRP A 1 179 ? 2.286 -8.013 8.463 1.00 98.75 179 TRP A O 1
ATOM 1389 N N . SER A 1 180 ? 4.361 -8.645 7.883 1.00 98.81 180 SER A N 1
ATOM 1390 C CA . SER A 1 180 ? 4.684 -9.280 9.167 1.00 98.81 180 SER A CA 1
ATOM 1391 C C . SER A 1 180 ? 4.661 -8.274 10.318 1.00 98.81 180 SER A C 1
ATOM 1393 O O . SER A 1 180 ? 4.082 -8.557 11.366 1.00 98.81 180 SER A O 1
ATOM 1395 N N . GLY A 1 181 ? 5.212 -7.072 10.120 1.00 98.75 181 GLY A N 1
ATOM 1396 C CA . GLY A 1 181 ? 5.140 -5.986 11.099 1.00 98.75 181 GLY A CA 1
ATOM 1397 C C . GLY A 1 181 ? 3.696 -5.616 11.445 1.00 98.75 181 GLY A C 1
ATOM 1398 O O . GLY A 1 181 ? 3.337 -5.538 12.621 1.00 98.75 181 GLY A O 1
ATOM 1399 N N . SER A 1 182 ? 2.830 -5.476 10.436 1.00 98.69 182 SER A N 1
ATOM 1400 C CA . SER A 1 182 ? 1.401 -5.224 10.662 1.00 98.69 182 SER A CA 1
ATOM 1401 C C . SER A 1 182 ? 0.713 -6.400 11.367 1.00 98.69 182 SER A C 1
ATOM 1403 O O . SER A 1 182 ? -0.066 -6.192 12.300 1.00 98.69 182 SER A O 1
ATOM 1405 N N . ALA A 1 183 ? 1.051 -7.641 10.999 1.00 98.69 183 ALA A N 1
ATOM 1406 C CA . ALA A 1 183 ? 0.544 -8.846 11.650 1.00 98.69 183 ALA A CA 1
ATOM 1407 C C . ALA A 1 183 ? 0.850 -8.830 13.156 1.00 98.69 183 ALA A C 1
ATOM 1409 O O . ALA A 1 183 ? -0.052 -9.003 13.977 1.00 98.69 183 ALA A O 1
ATOM 1410 N N . LEU A 1 184 ? 2.105 -8.573 13.531 1.00 98.50 184 LEU A N 1
ATOM 1411 C CA . LEU A 1 184 ? 2.526 -8.516 14.931 1.00 98.50 184 LEU A CA 1
ATOM 1412 C C . LEU A 1 184 ? 1.764 -7.438 15.711 1.00 98.50 184 LEU A C 1
ATOM 1414 O O . LEU A 1 184 ? 1.305 -7.699 16.821 1.00 98.50 184 LEU A O 1
ATOM 1418 N N . LEU A 1 185 ? 1.538 -6.266 15.113 1.00 98.25 185 LEU A N 1
ATOM 1419 C CA . LEU A 1 185 ? 0.734 -5.214 15.738 1.00 98.25 185 LEU A CA 1
ATOM 1420 C C . LEU A 1 185 ? -0.731 -5.643 15.928 1.00 98.25 185 LEU A C 1
ATOM 1422 O O . LEU A 1 185 ? -1.297 -5.415 16.996 1.00 98.25 185 LEU A O 1
ATOM 1426 N N . PHE A 1 186 ? -1.348 -6.314 14.949 1.00 97.81 186 PHE A N 1
ATOM 1427 C CA . PHE A 1 186 ? -2.701 -6.861 15.116 1.00 97.81 186 PHE A CA 1
ATOM 1428 C C . PHE A 1 186 ? -2.771 -7.940 16.199 1.00 97.81 186 PHE A C 1
ATOM 1430 O O . PHE A 1 186 ? -3.740 -7.971 16.956 1.00 97.81 186 PHE A O 1
ATOM 1437 N N . ARG A 1 187 ? -1.750 -8.798 16.308 1.00 97.00 187 ARG A N 1
ATOM 1438 C CA . ARG A 1 187 ? -1.652 -9.798 17.380 1.00 97.00 187 ARG A CA 1
ATOM 1439 C C . ARG A 1 187 ? -1.582 -9.131 18.754 1.00 97.00 187 ARG A C 1
ATOM 1441 O O . ARG A 1 187 ? -2.317 -9.535 19.649 1.00 97.00 187 ARG A O 1
ATOM 1448 N N . ASN A 1 188 ? -0.752 -8.101 18.904 1.00 95.25 188 ASN A N 1
ATOM 1449 C CA . ASN A 1 188 ? -0.607 -7.375 20.167 1.00 95.25 188 ASN A CA 1
ATOM 1450 C C . ASN A 1 188 ? -1.908 -6.651 20.546 1.00 95.25 188 ASN A C 1
ATOM 1452 O O . ASN A 1 188 ? -2.378 -6.765 21.672 1.00 95.25 188 ASN A O 1
ATOM 1456 N N . ALA A 1 189 ? -2.562 -6.002 19.579 1.00 93.88 189 ALA A N 1
ATOM 1457 C CA . ALA A 1 189 ? -3.845 -5.338 19.807 1.00 93.88 189 ALA A CA 1
ATOM 1458 C C . ALA A 1 189 ? -4.985 -6.300 20.201 1.00 93.88 189 ALA A C 1
ATOM 1460 O O . ALA A 1 189 ? -5.961 -5.870 20.818 1.00 93.88 189 ALA A O 1
ATOM 1461 N N . ASP A 1 190 ? -4.905 -7.576 19.811 1.00 92.31 190 ASP A N 1
ATOM 1462 C CA . ASP A 1 190 ? -5.845 -8.616 20.245 1.00 92.31 190 ASP A CA 1
ATOM 1463 C C . ASP A 1 190 ? -5.595 -9.024 21.702 1.00 92.31 190 ASP A C 1
ATOM 1465 O O . ASP A 1 190 ? -6.541 -9.177 22.470 1.00 92.31 190 ASP A O 1
ATOM 1469 N N . GLN A 1 191 ? -4.325 -9.137 22.097 1.00 87.19 191 GLN A N 1
ATOM 1470 C CA . GLN A 1 191 ? -3.925 -9.471 23.466 1.00 87.19 191 GLN A CA 1
ATOM 1471 C C . GLN A 1 191 ? -4.295 -8.362 24.459 1.00 87.19 191 GLN A C 1
ATOM 1473 O O . GLN A 1 191 ? -4.843 -8.667 25.516 1.00 87.19 191 GLN A O 1
ATOM 1478 N N . ASP A 1 192 ? -4.115 -7.090 24.087 1.00 79.19 192 ASP A N 1
ATOM 1479 C CA . ASP A 1 192 ? -4.512 -5.940 24.916 1.00 79.19 192 ASP A CA 1
ATOM 1480 C C . ASP A 1 192 ? -6.009 -5.935 25.260 1.00 79.19 192 ASP A C 1
ATOM 1482 O O . ASP A 1 192 ? -6.409 -5.464 26.323 1.00 79.19 192 ASP A O 1
ATOM 1486 N N . LYS A 1 193 ? -6.865 -6.439 24.357 1.00 73.12 193 LYS A N 1
ATOM 1487 C CA . LYS A 1 193 ? -8.313 -6.532 24.604 1.00 73.12 193 LYS A CA 1
ATOM 1488 C C . LYS A 1 193 ? -8.674 -7.577 25.656 1.00 73.12 193 LYS A C 1
ATOM 1490 O O . LYS A 1 193 ? -9.770 -7.504 26.191 1.00 73.12 193 LYS A O 1
ATOM 1495 N N . ILE A 1 194 ? -7.805 -8.559 25.892 1.00 64.94 194 ILE A N 1
ATOM 1496 C CA . ILE A 1 194 ? -8.026 -9.648 26.853 1.00 64.94 194 ILE A CA 1
ATOM 1497 C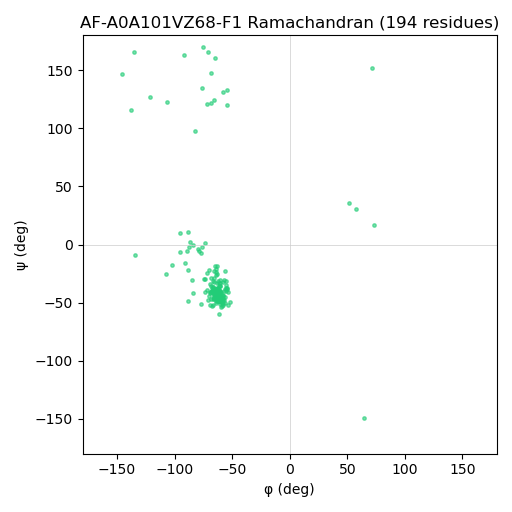 C . ILE A 1 194 ? -7.537 -9.240 28.255 1.00 64.94 194 ILE A C 1
ATOM 1499 O O . ILE A 1 194 ? -7.996 -9.796 29.246 1.00 64.94 194 ILE A O 1
ATOM 1503 N N . SER A 1 195 ? -6.627 -8.266 28.352 1.00 58.09 195 SER A N 1
ATOM 1504 C CA . SER A 1 195 ? -6.062 -7.773 29.617 1.00 58.09 195 SER A CA 1
ATOM 1505 C C . SER A 1 195 ? -6.869 -6.668 30.321 1.00 58.09 195 SER A C 1
ATOM 1507 O O . SER A 1 195 ? -6.413 -6.167 31.347 1.00 58.09 195 SER A O 1
ATOM 1509 N N . VAL A 1 196 ? -8.025 -6.268 29.775 1.00 50.62 196 VAL A N 1
ATOM 1510 C CA . VAL A 1 196 ? -8.948 -5.257 30.339 1.00 50.62 196 VAL A CA 1
ATOM 1511 C C . VAL A 1 196 ? -10.246 -5.932 30.750 1.00 50.62 196 VAL A C 1
ATOM 1513 O O . VAL A 1 196 ? -10.737 -5.613 31.854 1.00 50.62 196 VAL A O 1
#

Radius of gyration: 20.07 Å; Cα contacts (8 Å, |Δi|>4): 180; chains: 1; bounding box: 38×53×52 Å

Mean predicted aligned error: 5.64 Å

Foldseek 3Di:
DDPVVVVVVVVPDPDDLVRQLVVQLVVLVVVCVVLVVCCVVPPPSPDDPVNSVVSSCLSSVLSSVLVVVVVVDPDPLLSVLSNLVSVLVSVLVVCLCPARQQAGNPDPLSVLVVVLVVLQVVQCVVCVSQLVSLLVSLVVSLVSLVVSLVCCVVVCSCVHPRHHNCSSCVSSVVSSVSSNVSSVSSVVVNVVVVVD

pLDDT: mean 92.76, std 10.15, range [50.62, 98.88]

Secondary structure (DSSP, 8-state):
--HHHHHHHHHTSPPPHHHHHHHHHHHHHHHTHHHHHHHHH-TT----HHHHHHHHHHHHHHHHHHHHHHTT---HHHHHHHHHHHHHHHHHHHHHHHH-SSSSTT-GGGHHHHHHHHHHHHHHHHTTT-HHHHHHHHHHHHHHHHHHHHHHTTTTGGGSTT--HHHHHHHHHHHHHHHHHHHHHHHHHHHHTT--

Solvent-accessible surface area (backbone atoms only — not comparable to full-atom values): 10315 Å² total; per-residue (Å²): 137,55,74,66,62,53,53,54,51,62,73,66,51,78,77,48,73,65,54,51,51,51,51,33,48,51,51,27,53,57,62,45,48,57,62,52,52,41,47,76,72,38,94,84,48,78,77,50,75,65,50,55,52,52,51,33,51,52,45,27,52,46,48,47,51,44,52,64,53,39,75,76,49,86,55,64,50,39,40,51,16,50,46,45,45,44,52,50,51,50,50,51,51,50,46,34,71,74,49,22,67,48,27,48,50,85,33,75,67,42,56,58,59,54,52,36,51,48,47,46,54,52,37,39,60,75,39,68,70,34,38,66,44,46,20,53,30,26,51,50,38,29,50,43,35,54,50,50,48,68,48,38,57,81,69,48,49,41,73,41,96,66,26,35,66,65,51,48,50,47,55,35,51,53,53,29,49,51,31,46,54,21,17,54,29,15,46,50,41,40,52,58,65,73,78,111